Protein AF-A0A2T0AJ58-F1 (afdb_monomer)

Secondary structure (DSSP, 8-state):
--HHHHHHHHHHHHHHHHHHHHIIIIIHHH--HHHHHHHHHHHHHHHHHHHHHHHHHHHHHHHS-HHHHHHHHHHHHHHHHHHHHHHHHHHHHHHHHHHHHHHHTTTT-----------------HHHHHHHHHHHHHHHHHHHHHHHHHHHHHHHHHHHHHHHHHHHHHHHHHHHHHHHHHHHHHHHHHHHHHHHHHHHHHHHHHHHHHHHHHHHHHHHHHHHHHHHHHHHS---PPPPP----------------------------------------------

Structure (mmCIF, N/CA/C/O backbone):
data_AF-A0A2T0AJ58-F1
#
_entry.id   AF-A0A2T0AJ58-F1
#
loop_
_atom_site.group_PDB
_atom_site.id
_atom_site.type_symbol
_atom_site.label_atom_id
_atom_site.label_alt_id
_atom_site.label_comp_id
_atom_site.label_asym_id
_atom_site.label_entity_id
_atom_site.label_seq_id
_atom_site.pdbx_PDB_ins_code
_atom_site.Cartn_x
_atom_site.Cartn_y
_atom_site.Cartn_z
_atom_site.occupancy
_atom_site.B_iso_or_equiv
_atom_site.auth_seq_id
_atom_site.auth_comp_id
_atom_site.auth_asym_id
_atom_site.auth_atom_id
_atom_site.pdbx_PDB_model_num
ATOM 1 N N . MET A 1 1 ? 14.310 10.411 -17.731 1.00 48.22 1 MET A N 1
ATOM 2 C CA . MET A 1 1 ? 15.073 11.108 -16.677 1.00 48.22 1 MET A CA 1
ATOM 3 C C . MET A 1 1 ? 14.197 11.068 -15.431 1.00 48.22 1 MET A C 1
ATOM 5 O O . MET A 1 1 ? 13.837 12.114 -14.921 1.00 48.22 1 MET A O 1
ATOM 9 N N . ASP A 1 2 ? 13.803 9.860 -14.999 1.00 59.22 2 ASP A N 1
ATOM 10 C CA . ASP A 1 2 ? 12.511 9.681 -14.302 1.00 59.22 2 ASP A CA 1
ATOM 11 C C . ASP A 1 2 ? 12.657 8.895 -12.985 1.00 59.22 2 ASP A C 1
ATOM 13 O O . ASP A 1 2 ? 11.873 9.065 -12.060 1.00 59.22 2 ASP A O 1
ATOM 17 N N . SER A 1 3 ? 13.732 8.112 -12.825 1.00 69.00 3 SER A N 1
ATOM 18 C CA . SER A 1 3 ? 13.980 7.354 -11.590 1.00 69.00 3 SER A CA 1
ATOM 19 C C . SER A 1 3 ? 14.365 8.236 -10.396 1.00 69.00 3 SER A C 1
ATOM 21 O O . SER A 1 3 ? 14.114 7.857 -9.259 1.00 69.00 3 SER A O 1
ATOM 23 N N . SER A 1 4 ? 14.969 9.409 -10.634 1.00 79.62 4 SER A N 1
ATOM 24 C CA . SER A 1 4 ? 15.455 10.299 -9.565 1.00 79.62 4 SER A CA 1
ATOM 25 C C . SER A 1 4 ? 14.321 10.927 -8.754 1.00 79.62 4 SER A C 1
ATOM 27 O O . SER A 1 4 ? 14.457 11.082 -7.544 1.00 79.62 4 SER A O 1
ATOM 29 N N . VAL A 1 5 ? 13.214 11.278 -9.414 1.00 84.94 5 VAL A N 1
ATOM 30 C CA . VAL A 1 5 ? 12.048 11.904 -8.771 1.00 84.94 5 VAL A CA 1
ATOM 31 C C . VAL A 1 5 ? 11.317 10.875 -7.911 1.00 84.94 5 VAL A C 1
ATOM 33 O O . VAL A 1 5 ? 10.986 11.136 -6.760 1.00 84.94 5 VAL A O 1
ATOM 36 N N . PHE A 1 6 ? 11.173 9.649 -8.421 1.00 85.50 6 PHE A N 1
ATOM 37 C CA . PHE A 1 6 ? 10.622 8.543 -7.643 1.00 85.50 6 PHE A CA 1
ATOM 38 C C . PHE A 1 6 ? 11.442 8.258 -6.375 1.00 85.50 6 PHE A C 1
ATOM 40 O O . PHE A 1 6 ? 10.868 8.066 -5.308 1.00 85.50 6 PHE A O 1
ATOM 47 N N . THR A 1 7 ? 12.778 8.258 -6.466 1.00 87.62 7 THR A N 1
ATOM 48 C CA . THR A 1 7 ? 13.640 8.018 -5.294 1.00 87.62 7 THR A CA 1
ATOM 49 C C . THR A 1 7 ? 13.596 9.145 -4.261 1.00 87.62 7 THR A C 1
ATOM 51 O O . THR A 1 7 ? 13.808 8.892 -3.075 1.00 87.62 7 THR A O 1
ATOM 54 N N . GLU A 1 8 ? 13.324 10.380 -4.687 1.00 91.94 8 GLU A N 1
ATOM 55 C CA . GLU A 1 8 ? 13.126 11.520 -3.786 1.00 91.94 8 GLU A CA 1
ATOM 56 C C . GLU A 1 8 ? 11.843 11.323 -2.971 1.00 91.94 8 GLU A C 1
ATOM 58 O O . GLU A 1 8 ? 11.904 11.274 -1.743 1.00 91.94 8 GLU A O 1
ATOM 63 N N . TYR A 1 9 ? 10.724 11.027 -3.642 1.00 91.19 9 TYR A N 1
ATOM 64 C CA . TYR A 1 9 ? 9.464 10.696 -2.973 1.00 91.19 9 TYR A CA 1
ATOM 65 C C . TYR A 1 9 ? 9.553 9.446 -2.090 1.00 91.19 9 TYR A C 1
ATOM 67 O O . TYR A 1 9 ? 8.974 9.408 -1.008 1.00 91.19 9 TYR A O 1
ATOM 75 N N . GLU A 1 10 ? 10.309 8.426 -2.506 1.00 90.75 10 GLU A N 1
ATOM 76 C CA . GLU A 1 10 ? 10.571 7.238 -1.686 1.00 90.75 10 GLU A CA 1
ATOM 77 C C . GLU A 1 10 ? 11.302 7.613 -0.384 1.00 90.75 10 GLU A C 1
ATOM 79 O O . GLU A 1 10 ? 10.945 7.144 0.701 1.00 90.75 10 GLU A O 1
ATOM 84 N N . THR A 1 11 ? 12.295 8.498 -0.468 1.00 93.31 11 THR A N 1
ATOM 85 C CA . THR A 1 11 ? 13.056 8.966 0.698 1.00 93.31 11 THR A CA 1
ATOM 86 C C . THR A 1 11 ? 12.172 9.785 1.640 1.00 93.31 11 THR A C 1
ATOM 88 O O . THR A 1 11 ? 12.164 9.530 2.850 1.00 93.31 11 THR A O 1
ATOM 91 N N . ASP A 1 12 ? 11.365 10.695 1.099 1.00 93.25 12 ASP A N 1
ATOM 92 C CA . ASP A 1 12 ? 10.426 11.501 1.881 1.00 93.25 12 ASP A CA 1
ATOM 93 C C . ASP A 1 12 ? 9.388 10.616 2.580 1.00 93.25 12 ASP A C 1
ATOM 95 O O . ASP A 1 12 ? 9.198 10.712 3.797 1.00 93.25 12 ASP A O 1
ATOM 99 N N . LEU A 1 13 ? 8.809 9.652 1.857 1.00 92.88 13 LEU A N 1
ATOM 100 C CA . LEU A 1 13 ? 7.854 8.699 2.414 1.00 92.88 13 LEU A CA 1
ATOM 101 C C . LEU A 1 13 ? 8.463 7.886 3.560 1.00 92.88 13 LEU A C 1
ATOM 103 O O . LEU A 1 13 ? 7.841 7.723 4.610 1.00 92.88 13 LEU A O 1
ATOM 107 N N . THR A 1 14 ? 9.683 7.368 3.390 1.00 92.88 14 THR A N 1
ATOM 108 C CA . THR A 1 14 ? 10.344 6.606 4.462 1.00 92.88 14 THR A CA 1
ATOM 109 C C . THR A 1 14 ? 10.622 7.459 5.695 1.00 92.88 14 THR A C 1
ATOM 111 O O . THR A 1 14 ? 10.473 6.962 6.812 1.00 92.88 14 THR A O 1
ATOM 114 N N . THR A 1 15 ? 10.948 8.739 5.513 1.00 94.38 15 THR A N 1
ATOM 115 C CA . THR A 1 15 ? 11.188 9.684 6.609 1.00 94.38 15 THR A CA 1
ATOM 116 C C . THR A 1 15 ? 9.906 9.951 7.397 1.00 94.38 15 THR A C 1
ATOM 118 O O . THR A 1 15 ? 9.907 9.863 8.628 1.00 94.38 15 THR A O 1
ATOM 121 N N . VAL A 1 16 ? 8.790 10.199 6.702 1.00 93.25 16 VAL A N 1
ATOM 122 C CA . VAL A 1 16 ? 7.479 10.398 7.340 1.00 93.25 16 VAL A CA 1
ATOM 123 C C . VAL A 1 16 ? 7.041 9.132 8.081 1.00 93.25 16 VAL A C 1
ATOM 125 O O . VAL A 1 16 ? 6.668 9.201 9.253 1.00 93.25 16 VAL A O 1
ATOM 128 N N . LEU A 1 17 ? 7.157 7.955 7.456 1.00 91.00 17 LEU A N 1
ATOM 129 C CA . LEU A 1 17 ? 6.773 6.683 8.079 1.00 91.00 17 LEU A CA 1
ATOM 130 C C . LEU A 1 17 ? 7.617 6.346 9.318 1.00 91.00 17 LEU A C 1
ATOM 132 O O . LEU A 1 17 ? 7.072 5.844 10.301 1.00 91.00 17 LEU A O 1
ATOM 136 N N . GLN A 1 18 ? 8.921 6.639 9.309 1.00 91.75 18 GLN A N 1
ATOM 137 C CA . GLN A 1 18 ? 9.777 6.480 10.492 1.00 91.75 18 GLN A CA 1
ATOM 138 C C . GLN A 1 18 ? 9.349 7.421 11.622 1.00 91.75 18 GLN A C 1
ATOM 140 O O . GLN A 1 18 ? 9.163 6.971 12.752 1.00 91.75 18 GLN A O 1
ATOM 145 N N . GLY A 1 19 ? 9.099 8.696 11.311 1.00 90.94 19 GLY A N 1
ATOM 146 C CA . GLY A 1 19 ? 8.604 9.662 12.293 1.00 90.94 19 GLY A CA 1
ATOM 147 C C . GLY A 1 19 ? 7.263 9.248 12.908 1.00 90.94 19 GLY A C 1
ATOM 148 O O . GLY A 1 19 ? 7.075 9.353 14.122 1.00 90.94 19 GLY A O 1
ATOM 149 N N . VAL A 1 20 ? 6.348 8.718 12.093 1.00 90.31 20 VAL A N 1
ATOM 150 C CA . VAL A 1 20 ? 5.067 8.159 12.545 1.00 90.31 20 VAL A CA 1
ATOM 151 C C . VAL A 1 20 ? 5.283 6.942 13.447 1.00 90.31 20 VAL A C 1
ATOM 153 O O . VAL A 1 20 ? 4.672 6.861 14.514 1.00 90.31 20 VAL A O 1
ATOM 156 N N . ALA A 1 21 ? 6.162 6.014 13.061 1.00 88.19 21 ALA A N 1
ATOM 157 C CA . ALA A 1 21 ? 6.463 4.818 13.844 1.00 88.19 21 ALA A CA 1
ATOM 158 C C . ALA A 1 21 ? 7.050 5.161 15.224 1.00 88.19 21 ALA A C 1
ATOM 160 O O . ALA A 1 21 ? 6.623 4.584 16.227 1.00 88.19 21 ALA A O 1
ATOM 161 N N . ASP A 1 22 ? 7.955 6.139 15.298 1.00 88.94 22 ASP A N 1
ATOM 162 C CA . ASP A 1 22 ? 8.551 6.600 16.555 1.00 88.94 22 ASP A CA 1
ATOM 163 C C . ASP A 1 22 ? 7.513 7.263 17.475 1.00 88.94 22 ASP A C 1
ATOM 165 O O . ASP A 1 22 ? 7.471 6.997 18.683 1.00 88.94 22 ASP A O 1
ATOM 169 N N . LYS A 1 23 ? 6.609 8.075 16.910 1.00 87.81 23 LYS A N 1
ATOM 170 C CA . LYS A 1 23 ? 5.514 8.718 17.658 1.00 87.81 23 LYS A CA 1
ATOM 171 C C . LYS A 1 23 ? 4.486 7.702 18.161 1.00 87.81 23 LYS A C 1
ATOM 173 O O . LYS A 1 23 ? 4.059 7.795 19.315 1.00 87.81 23 LYS A O 1
ATOM 178 N N . LEU A 1 24 ? 4.117 6.712 17.342 1.00 83.25 24 LEU A N 1
ATOM 179 C CA . LEU A 1 24 ? 3.195 5.634 17.727 1.00 83.25 24 LEU A CA 1
ATOM 180 C C . LEU A 1 24 ? 3.800 4.692 18.775 1.00 83.25 24 LEU A C 1
ATOM 182 O O . LEU A 1 24 ? 3.138 4.364 19.759 1.00 83.25 24 LEU A O 1
ATOM 186 N N . GLY A 1 25 ? 5.039 4.245 18.567 1.00 78.19 25 GLY A N 1
ATOM 187 C CA . GLY A 1 25 ? 5.699 3.263 19.429 1.00 78.19 25 GLY A CA 1
ATOM 188 C C . GLY A 1 25 ? 6.258 3.855 20.723 1.00 78.19 25 GLY A C 1
ATOM 189 O O . GLY A 1 25 ? 6.299 3.175 21.748 1.00 78.19 25 GLY A O 1
ATOM 190 N N . GLY A 1 26 ? 6.680 5.121 20.696 1.00 80.06 26 GLY A N 1
ATOM 191 C CA . GLY A 1 26 ? 7.316 5.798 21.822 1.00 80.06 26 GLY A CA 1
ATOM 192 C C . GLY A 1 26 ? 6.375 6.716 22.599 1.00 80.06 26 GLY A C 1
ATOM 193 O O . GLY A 1 26 ? 6.120 6.499 23.785 1.00 80.06 26 GLY A O 1
ATOM 194 N N . GLU A 1 27 ? 5.901 7.783 21.957 1.00 75.31 27 GLU A N 1
ATOM 195 C CA . GLU A 1 27 ? 5.206 8.887 22.635 1.00 75.31 27 GLU A CA 1
ATOM 196 C C . GLU A 1 27 ? 3.749 8.550 22.973 1.00 75.31 27 GLU A C 1
ATOM 198 O O . GLU A 1 27 ? 3.296 8.812 24.090 1.00 75.31 27 GLU A O 1
ATOM 203 N N . ALA A 1 28 ? 3.034 7.886 22.060 1.00 72.12 28 ALA A N 1
ATOM 204 C CA . ALA A 1 28 ? 1.624 7.539 22.243 1.00 72.12 28 ALA A CA 1
ATOM 205 C C . ALA A 1 28 ? 1.373 6.497 23.350 1.00 72.12 28 ALA A C 1
ATOM 207 O O . ALA A 1 28 ? 0.242 6.374 23.825 1.00 72.12 28 ALA A O 1
ATOM 208 N N . VAL A 1 29 ? 2.406 5.754 23.766 1.00 72.56 29 VAL A N 1
ATOM 209 C CA . VAL A 1 29 ? 2.353 4.806 24.895 1.00 72.56 29 VAL A CA 1
ATOM 210 C C . VAL A 1 29 ? 2.619 5.509 26.231 1.00 72.56 29 VAL A C 1
ATOM 212 O O . VAL A 1 29 ? 2.074 5.111 27.261 1.00 72.56 29 VAL A O 1
ATOM 215 N N . LYS A 1 30 ? 3.449 6.559 26.230 1.00 76.81 30 LYS A N 1
ATOM 216 C CA . LYS A 1 30 ? 3.826 7.310 27.439 1.00 76.81 30 LYS A CA 1
ATOM 217 C C . LYS A 1 30 ? 2.766 8.328 27.848 1.00 76.81 30 LYS A C 1
ATOM 219 O O . LYS A 1 30 ? 2.569 8.558 29.039 1.00 76.81 30 LYS A O 1
ATOM 224 N N . LEU A 1 31 ? 2.106 8.940 26.870 1.00 77.19 31 LEU A N 1
ATOM 225 C CA . LEU A 1 31 ? 1.125 9.997 27.089 1.00 77.19 31 LEU A CA 1
ATOM 226 C C . LEU A 1 31 ? -0.271 9.406 27.308 1.00 77.19 31 LEU A C 1
ATOM 228 O O . LEU A 1 31 ? -0.619 8.366 26.749 1.00 77.19 31 LEU A O 1
ATOM 232 N N . ARG A 1 32 ? -1.090 10.063 28.135 1.00 74.62 32 ARG A N 1
ATOM 233 C CA . ARG A 1 32 ? -2.461 9.634 28.466 1.00 74.62 32 ARG A CA 1
ATOM 234 C C . ARG A 1 32 ? -3.457 10.777 28.293 1.00 74.62 32 ARG A C 1
ATOM 236 O O . ARG A 1 32 ? -3.086 11.944 28.333 1.00 74.62 32 ARG A O 1
ATOM 243 N N . GLY A 1 33 ? -4.727 10.424 28.097 1.00 77.25 33 GLY A N 1
ATOM 244 C CA . GLY A 1 33 ? -5.826 11.387 28.005 1.00 77.25 33 GLY A CA 1
ATOM 245 C C . GLY A 1 33 ? -5.724 12.324 26.796 1.00 77.25 33 GLY A C 1
ATOM 246 O O . GLY A 1 33 ? -5.527 11.882 25.661 1.00 77.25 33 GLY A O 1
ATOM 247 N N . GLU A 1 34 ? -5.885 13.624 27.040 1.00 80.81 34 GLU A N 1
ATOM 248 C CA . GLU A 1 34 ? -5.983 14.653 25.998 1.00 80.81 34 GLU A CA 1
ATOM 249 C C . GLU A 1 34 ? -4.678 14.847 25.209 1.00 80.81 34 GLU A C 1
ATOM 251 O O . GLU A 1 34 ? -4.715 14.974 23.985 1.00 80.81 34 GLU A O 1
ATOM 256 N N . GLU A 1 35 ? -3.520 14.778 25.873 1.00 81.75 35 GLU A N 1
ATOM 257 C CA . GLU A 1 35 ? -2.204 14.895 25.225 1.00 81.75 35 GLU A CA 1
ATOM 258 C C . GLU A 1 35 ? -1.959 13.748 24.234 1.00 81.75 35 GLU A C 1
ATOM 260 O O . GLU A 1 35 ? -1.475 13.970 23.121 1.00 81.75 35 GLU A O 1
ATOM 265 N N . ARG A 1 36 ? -2.388 12.527 24.592 1.00 82.94 36 ARG A N 1
ATOM 266 C CA . ARG A 1 36 ? -2.339 11.355 23.705 1.00 82.94 36 ARG A CA 1
ATOM 267 C C . ARG A 1 36 ? -3.218 11.564 22.473 1.00 82.94 36 ARG A C 1
ATOM 269 O O . ARG A 1 36 ? -2.771 11.315 21.360 1.00 82.94 36 ARG A O 1
ATOM 276 N N . ARG A 1 37 ? -4.446 12.068 22.645 1.00 84.19 37 ARG A N 1
ATOM 277 C CA . ARG A 1 37 ? -5.347 12.383 21.519 1.00 84.19 37 ARG A CA 1
ATOM 278 C C . ARG A 1 37 ? -4.798 13.495 20.625 1.00 84.19 37 ARG A C 1
ATOM 280 O O . ARG A 1 37 ? -4.922 13.408 19.407 1.00 84.19 37 ARG A O 1
ATOM 287 N N . ALA A 1 38 ? -4.196 14.533 21.203 1.00 87.31 38 ALA A N 1
ATOM 288 C CA . ALA A 1 38 ? -3.590 15.618 20.437 1.00 87.31 38 ALA A CA 1
ATOM 289 C C . ALA A 1 38 ? -2.426 15.121 19.567 1.00 87.31 38 ALA A C 1
ATOM 291 O O . ALA A 1 38 ? -2.332 15.520 18.408 1.00 87.31 38 ALA A O 1
ATOM 292 N N . LEU A 1 39 ? -1.587 14.220 20.088 1.00 87.75 39 LEU A N 1
ATOM 293 C CA . LEU A 1 39 ? -0.559 13.552 19.290 1.00 87.75 39 LEU A CA 1
ATOM 294 C C . LEU A 1 39 ? -1.146 12.642 18.218 1.00 87.75 39 LEU A C 1
ATOM 296 O O . LEU A 1 39 ? -0.722 12.736 17.074 1.00 87.75 39 LEU A O 1
ATOM 300 N N . LEU A 1 40 ? -2.134 11.807 18.550 1.00 87.75 40 LEU A N 1
ATOM 301 C CA . LEU A 1 40 ? -2.749 10.909 17.570 1.00 87.75 40 LEU A CA 1
ATOM 302 C C . LEU A 1 40 ? -3.350 11.680 16.383 1.00 87.75 40 LEU A C 1
ATOM 304 O O . LEU A 1 40 ? -3.162 11.257 15.251 1.00 87.75 40 LEU A O 1
ATOM 308 N N . ARG A 1 41 ? -3.961 12.852 16.612 1.00 89.75 41 ARG A N 1
ATOM 309 C CA . ARG A 1 41 ? -4.424 13.747 15.531 1.00 89.75 41 ARG A CA 1
ATOM 310 C C . ARG A 1 41 ? -3.288 14.338 14.691 1.00 89.75 41 ARG A C 1
ATOM 312 O O . ARG A 1 41 ? -3.454 14.560 13.499 1.00 89.75 41 ARG A O 1
ATOM 319 N N . ARG A 1 42 ? -2.129 14.627 15.296 1.00 90.50 42 ARG A N 1
ATOM 320 C CA . ARG A 1 42 ? -0.944 15.077 14.538 1.00 90.50 42 ARG A CA 1
ATOM 321 C C . ARG A 1 42 ? -0.408 13.958 13.654 1.00 90.50 42 ARG A C 1
ATOM 323 O O . ARG A 1 42 ? -0.117 14.204 12.493 1.00 90.50 42 ARG A O 1
ATOM 330 N N . VAL A 1 43 ? -0.331 12.747 14.200 1.00 92.31 43 VAL A N 1
ATOM 331 C CA . VAL A 1 43 ? 0.090 11.548 13.472 1.00 92.31 43 VAL A CA 1
ATOM 332 C C . VAL A 1 43 ? -0.891 11.212 12.346 1.00 92.31 43 VAL A C 1
ATOM 334 O O . VAL A 1 43 ? -0.462 10.816 11.273 1.00 92.31 43 VAL A O 1
ATOM 337 N N . GLU A 1 44 ? -2.193 11.411 12.556 1.00 91.88 44 GLU A N 1
ATOM 338 C CA . GLU A 1 44 ? -3.212 11.253 11.511 1.00 91.88 44 GLU A CA 1
ATOM 339 C C . GLU A 1 44 ? -2.939 12.183 10.323 1.00 91.88 44 GLU A C 1
ATOM 341 O O . GLU A 1 44 ? -2.877 11.716 9.191 1.00 91.88 44 GLU A O 1
ATOM 346 N N . ARG A 1 45 ? -2.638 13.460 10.585 1.00 93.44 45 ARG A N 1
ATOM 347 C CA . ARG A 1 45 ? -2.261 14.424 9.541 1.00 93.44 45 ARG A CA 1
ATOM 348 C C . ARG A 1 45 ? -0.956 14.055 8.821 1.00 93.44 45 ARG A C 1
ATOM 350 O O . ARG A 1 45 ? -0.837 14.259 7.623 1.00 93.44 45 ARG A O 1
ATOM 357 N N . GLU A 1 46 ? 0.025 13.513 9.540 1.00 92.75 46 GLU A N 1
ATOM 358 C CA . GLU A 1 46 ? 1.280 13.024 8.938 1.00 92.75 46 GLU A CA 1
ATOM 359 C C . GLU A 1 46 ? 1.056 11.766 8.079 1.00 92.75 46 GLU A C 1
ATOM 361 O O . GLU A 1 46 ? 1.743 11.559 7.083 1.00 92.75 46 GLU A O 1
ATOM 366 N N . LEU A 1 47 ? 0.073 10.930 8.425 1.00 92.44 47 LEU A N 1
ATOM 367 C CA . LEU A 1 47 ? -0.334 9.792 7.598 1.00 92.44 47 LEU A CA 1
ATOM 368 C C . LEU A 1 47 ? -1.119 10.214 6.350 1.00 92.44 47 LEU A C 1
ATOM 370 O O . LEU A 1 47 ? -1.033 9.517 5.342 1.00 92.44 47 LEU A O 1
ATOM 374 N N . GLU A 1 48 ? -1.863 11.320 6.402 1.00 93.75 48 GLU A N 1
ATOM 375 C CA . GLU A 1 48 ? -2.473 11.939 5.214 1.00 93.75 48 GLU A CA 1
ATOM 376 C C . GLU A 1 48 ? -1.397 12.487 4.263 1.00 93.75 48 GLU A C 1
ATOM 378 O O . GLU A 1 48 ? -1.446 12.219 3.068 1.00 93.75 48 GLU A O 1
ATOM 383 N N . GLU A 1 49 ? -0.363 13.151 4.789 1.00 94.00 49 GLU A N 1
ATOM 384 C CA . GLU A 1 49 ? 0.796 13.593 3.996 1.00 94.00 49 GLU A CA 1
ATOM 385 C C . GLU A 1 49 ? 1.525 12.403 3.342 1.00 94.00 49 GLU A C 1
ATOM 387 O O . GLU A 1 49 ? 1.870 12.444 2.162 1.00 94.00 49 GLU A O 1
ATOM 392 N N . ALA A 1 50 ? 1.695 11.294 4.069 1.00 93.38 50 ALA A N 1
ATOM 393 C CA . ALA A 1 50 ? 2.259 10.067 3.506 1.00 93.38 50 ALA A CA 1
ATOM 394 C C . ALA A 1 50 ? 1.398 9.473 2.372 1.00 93.38 50 ALA A C 1
ATOM 396 O O . ALA A 1 50 ? 1.945 8.922 1.417 1.00 93.38 50 ALA A O 1
ATOM 397 N N . ASP A 1 51 ? 0.068 9.573 2.461 1.00 93.38 51 ASP A N 1
ATOM 398 C CA . ASP A 1 51 ? -0.846 9.153 1.391 1.00 93.38 51 ASP A CA 1
ATOM 399 C C . ASP A 1 51 ? -0.679 10.019 0.135 1.00 93.38 51 ASP A C 1
ATOM 401 O O . ASP A 1 51 ? -0.611 9.475 -0.967 1.00 93.38 51 ASP A O 1
ATOM 405 N N . GLU A 1 52 ? -0.566 11.342 0.292 1.00 94.69 52 GLU A N 1
ATOM 406 C CA . GLU A 1 52 ? -0.331 12.268 -0.824 1.00 94.69 52 GLU A CA 1
ATOM 407 C C . GLU A 1 52 ? 0.989 11.953 -1.547 1.00 94.69 52 GLU A C 1
ATOM 409 O O . GLU A 1 52 ? 1.037 11.934 -2.779 1.00 94.69 52 GLU A O 1
ATOM 414 N N . ILE A 1 53 ? 2.055 11.633 -0.801 1.00 93.06 53 ILE A N 1
ATOM 415 C CA . ILE A 1 53 ? 3.344 11.226 -1.385 1.00 93.06 53 ILE A CA 1
ATOM 416 C C . ILE A 1 53 ? 3.194 9.910 -2.165 1.00 93.06 53 ILE A C 1
ATOM 418 O O . ILE A 1 53 ? 3.720 9.780 -3.270 1.00 93.06 53 ILE A O 1
ATOM 422 N N . VAL A 1 54 ? 2.448 8.934 -1.635 1.00 92.44 54 VAL A N 1
ATOM 423 C CA . VAL A 1 54 ? 2.180 7.667 -2.339 1.00 92.44 54 VAL A CA 1
ATOM 424 C C . VAL A 1 54 ? 1.393 7.901 -3.633 1.00 92.44 54 VAL A C 1
ATOM 426 O O . VAL A 1 54 ? 1.702 7.272 -4.648 1.00 92.44 54 VAL A O 1
ATOM 429 N N . GLU A 1 55 ? 0.423 8.818 -3.635 1.00 92.69 55 GLU A N 1
ATOM 430 C CA . GLU A 1 55 ? -0.315 9.201 -4.843 1.00 92.69 55 GLU A CA 1
ATOM 431 C C . GLU A 1 55 ? 0.613 9.838 -5.892 1.00 92.69 55 GLU A C 1
ATOM 433 O O . GLU A 1 55 ? 0.558 9.479 -7.070 1.00 92.69 55 GLU A O 1
ATOM 438 N N . GLN A 1 56 ? 1.536 10.707 -5.471 1.00 90.25 56 GLN A N 1
ATOM 439 C CA . GLN A 1 56 ? 2.547 11.288 -6.363 1.00 90.25 56 GLN A CA 1
ATOM 440 C C . GLN A 1 56 ? 3.489 10.217 -6.937 1.00 90.25 56 GLN A C 1
ATOM 442 O O . GLN A 1 56 ? 3.730 10.189 -8.145 1.00 90.25 56 GLN A O 1
ATOM 447 N N . MET A 1 57 ? 3.939 9.260 -6.118 1.00 87.56 57 MET A N 1
ATOM 448 C CA . MET A 1 57 ? 4.733 8.114 -6.584 1.00 87.56 57 MET A CA 1
ATOM 449 C C . MET A 1 57 ? 3.979 7.249 -7.606 1.00 87.56 57 MET A C 1
ATOM 451 O O . MET A 1 57 ? 4.589 6.703 -8.527 1.00 87.56 57 MET A O 1
ATOM 455 N N . GLU A 1 58 ? 2.657 7.107 -7.468 1.00 88.06 58 GLU A N 1
ATOM 456 C CA . GLU A 1 58 ? 1.816 6.393 -8.435 1.00 88.06 58 GLU A CA 1
ATOM 457 C C . GLU A 1 58 ? 1.722 7.101 -9.779 1.00 88.06 58 GLU A C 1
ATOM 459 O O . GLU A 1 58 ? 1.753 6.434 -10.817 1.00 88.06 58 GLU A O 1
ATOM 464 N N .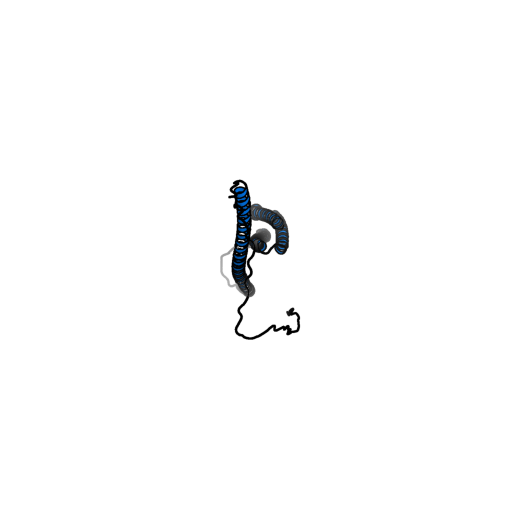 ILE A 1 59 ? 1.614 8.428 -9.763 1.00 89.19 59 ILE A N 1
ATOM 465 C CA . ILE A 1 59 ? 1.568 9.247 -10.974 1.00 89.19 59 ILE A CA 1
ATOM 466 C C . ILE A 1 59 ? 2.898 9.127 -11.728 1.00 89.19 59 ILE A C 1
ATOM 468 O O . ILE A 1 59 ? 2.890 8.827 -12.923 1.00 89.19 59 ILE A O 1
ATOM 472 N N . GLU A 1 60 ? 4.032 9.241 -11.034 1.00 85.38 60 GLU A N 1
ATOM 473 C CA . GLU A 1 60 ? 5.362 9.096 -11.646 1.00 85.38 60 GLU A CA 1
ATOM 474 C C . GLU A 1 60 ? 5.647 7.660 -12.124 1.00 85.38 60 GLU A C 1
ATOM 476 O O . GLU A 1 60 ? 6.286 7.431 -13.150 1.00 85.38 60 GLU A O 1
ATOM 481 N N . MET A 1 61 ? 5.106 6.644 -11.448 1.00 84.06 61 MET A N 1
ATOM 482 C CA . MET A 1 61 ? 5.184 5.263 -11.938 1.00 84.06 61 MET A CA 1
ATOM 483 C C . MET A 1 61 ? 4.417 5.080 -13.263 1.00 84.06 61 MET A C 1
ATOM 485 O O . MET A 1 61 ? 4.787 4.236 -14.085 1.00 84.06 61 MET A O 1
ATOM 489 N N . GLN A 1 62 ? 3.326 5.821 -13.490 1.00 80.94 62 GLN A N 1
ATOM 490 C CA . GLN A 1 62 ? 2.553 5.716 -14.732 1.00 80.94 62 GLN A CA 1
ATOM 491 C C . GLN A 1 62 ? 3.275 6.324 -15.939 1.00 80.94 62 GLN A C 1
ATOM 493 O O . GLN A 1 62 ? 3.028 5.873 -17.060 1.00 80.94 62 GLN A O 1
ATOM 498 N N . THR A 1 63 ? 4.155 7.300 -15.719 1.00 79.56 63 THR A N 1
ATOM 499 C CA . THR A 1 63 ? 4.926 7.985 -16.767 1.00 79.56 63 THR A CA 1
ATOM 500 C C . THR A 1 63 ? 6.240 7.272 -17.115 1.00 79.56 63 THR A C 1
ATOM 502 O O . THR A 1 63 ? 6.821 7.557 -18.163 1.00 79.56 63 THR A O 1
ATOM 505 N N . ALA A 1 64 ? 6.683 6.315 -16.293 1.00 74.94 64 ALA A N 1
ATOM 506 C CA . ALA A 1 64 ? 7.940 5.585 -16.460 1.00 74.94 64 ALA A CA 1
ATOM 507 C C . ALA A 1 64 ? 7.909 4.435 -17.492 1.00 74.94 64 ALA A C 1
ATOM 509 O O . ALA A 1 64 ? 6.857 3.892 -17.844 1.00 74.94 64 ALA A O 1
ATOM 510 N N . ASP A 1 65 ? 9.102 4.029 -17.946 1.00 73.06 65 ASP A N 1
ATOM 511 C CA . ASP A 1 65 ? 9.303 2.959 -18.932 1.00 73.06 65 ASP A CA 1
ATOM 512 C C . ASP A 1 65 ? 8.997 1.554 -18.363 1.00 73.06 65 ASP A C 1
ATOM 514 O O . ASP A 1 65 ? 9.037 1.309 -17.154 1.00 73.06 65 ASP A O 1
ATOM 518 N N . ALA A 1 66 ? 8.680 0.598 -19.242 1.00 69.44 66 ALA A N 1
ATOM 519 C CA . ALA A 1 66 ? 8.095 -0.696 -18.877 1.00 69.44 66 ALA A CA 1
ATOM 520 C C . ALA A 1 66 ? 8.982 -1.568 -17.965 1.00 69.44 66 ALA A C 1
ATOM 522 O O . ALA A 1 66 ? 8.446 -2.345 -17.175 1.00 69.44 66 ALA A O 1
ATOM 523 N N . MET A 1 67 ? 10.313 -1.446 -18.053 1.00 64.75 67 MET A N 1
ATOM 524 C CA . MET A 1 67 ? 11.243 -2.208 -17.205 1.00 64.75 67 MET A CA 1
ATOM 525 C C . MET A 1 67 ? 11.303 -1.670 -15.767 1.00 64.75 67 MET A C 1
ATOM 527 O O . MET A 1 67 ? 11.227 -2.457 -14.824 1.00 64.75 67 MET A O 1
ATOM 531 N N . ASP A 1 68 ? 11.357 -0.349 -15.585 1.00 72.75 68 ASP A N 1
ATOM 532 C CA . ASP A 1 68 ? 11.453 0.277 -14.256 1.00 72.75 68 ASP A CA 1
ATOM 533 C C . ASP A 1 68 ? 10.108 0.239 -13.513 1.00 72.75 68 ASP A C 1
ATOM 53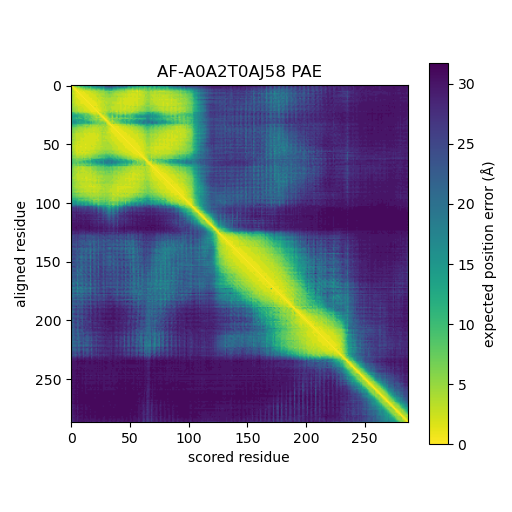5 O O . ASP A 1 68 ? 10.047 0.162 -12.282 1.00 72.75 68 ASP A O 1
ATOM 539 N N . LYS A 1 69 ? 9.004 0.209 -14.268 1.00 79.31 69 LYS A N 1
ATOM 540 C CA . LYS A 1 69 ? 7.637 0.151 -13.741 1.00 79.31 69 LYS A CA 1
ATOM 541 C C . LYS A 1 69 ? 7.401 -1.035 -12.810 1.00 79.31 69 LYS A C 1
ATOM 543 O O . LYS A 1 69 ? 6.715 -0.889 -11.801 1.00 79.31 69 LYS A O 1
ATOM 548 N N . GLN A 1 70 ? 7.961 -2.203 -13.119 1.00 80.81 70 GLN A N 1
ATOM 549 C CA . GLN A 1 70 ? 7.731 -3.400 -12.311 1.00 80.81 70 GLN A CA 1
ATOM 550 C C . GLN A 1 70 ? 8.472 -3.353 -10.967 1.00 80.81 70 GLN A C 1
ATOM 552 O O . GLN A 1 70 ? 7.920 -3.771 -9.945 1.00 80.81 70 GLN A O 1
ATOM 557 N N . GLU A 1 71 ? 9.693 -2.815 -10.937 1.00 81.44 71 GLU A N 1
ATOM 558 C CA . GLU A 1 71 ? 10.434 -2.616 -9.688 1.00 81.44 71 GLU A CA 1
ATOM 559 C C . GLU A 1 71 ? 9.744 -1.566 -8.804 1.00 81.44 71 GLU A C 1
ATOM 561 O O . GLU A 1 71 ? 9.486 -1.824 -7.624 1.00 81.44 71 GLU A O 1
ATOM 566 N N . MET A 1 72 ? 9.364 -0.423 -9.386 1.00 82.38 72 MET A N 1
ATOM 567 C CA . MET A 1 72 ? 8.658 0.647 -8.674 1.00 82.38 72 MET A CA 1
ATOM 568 C C . MET A 1 72 ? 7.293 0.188 -8.149 1.00 82.38 72 MET A C 1
ATOM 570 O O . MET A 1 72 ? 6.940 0.494 -7.012 1.00 82.38 72 MET A O 1
ATOM 574 N N . GLN A 1 73 ? 6.555 -0.632 -8.905 1.00 85.69 73 GLN A N 1
ATOM 575 C CA . GLN A 1 73 ? 5.274 -1.185 -8.460 1.00 85.69 73 GLN A CA 1
ATOM 576 C C . GLN A 1 73 ? 5.426 -2.125 -7.255 1.00 85.69 73 GLN A C 1
ATOM 578 O O . GLN A 1 73 ? 4.586 -2.114 -6.351 1.00 85.69 73 GLN A O 1
ATOM 583 N N . ASN A 1 74 ? 6.489 -2.933 -7.211 1.00 86.19 74 ASN A N 1
ATOM 584 C CA . ASN A 1 74 ? 6.766 -3.799 -6.064 1.00 86.19 74 ASN A CA 1
ATOM 585 C C . ASN A 1 74 ? 7.092 -2.978 -4.809 1.00 86.19 74 ASN A C 1
ATOM 587 O O . ASN A 1 74 ? 6.550 -3.267 -3.738 1.00 86.19 74 ASN A O 1
ATOM 591 N N . LYS A 1 75 ? 7.914 -1.929 -4.946 1.00 86.06 75 LYS A N 1
ATOM 592 C CA . LYS A 1 75 ? 8.232 -0.999 -3.850 1.00 86.06 75 LYS A CA 1
ATOM 593 C C . LYS A 1 75 ? 6.983 -0.272 -3.358 1.00 86.06 75 LYS A C 1
ATOM 595 O O . LYS A 1 75 ? 6.683 -0.303 -2.168 1.00 86.06 75 LYS A O 1
ATOM 600 N N . LEU A 1 76 ? 6.179 0.273 -4.269 1.00 88.19 76 LEU A N 1
ATOM 601 C CA . LEU A 1 76 ? 4.933 0.965 -3.946 1.00 88.19 76 LEU A CA 1
ATOM 602 C C . LEU A 1 76 ? 3.949 0.063 -3.180 1.00 88.19 76 LEU A C 1
ATOM 604 O O . LEU A 1 76 ? 3.346 0.489 -2.197 1.00 88.19 76 LEU A O 1
ATOM 608 N N . ARG A 1 77 ? 3.812 -1.211 -3.576 1.00 88.50 77 ARG A N 1
ATOM 609 C CA . ARG A 1 77 ? 2.989 -2.187 -2.837 1.00 88.50 77 ARG A CA 1
ATOM 610 C C . ARG A 1 77 ? 3.502 -2.413 -1.414 1.00 88.50 77 ARG A C 1
ATOM 612 O O . ARG A 1 77 ? 2.691 -2.496 -0.492 1.00 88.50 77 ARG A O 1
ATOM 619 N N . ALA A 1 78 ? 4.819 -2.498 -1.225 1.00 88.75 78 ALA A N 1
ATOM 620 C CA . ALA A 1 78 ? 5.419 -2.635 0.101 1.00 88.75 78 ALA A CA 1
ATOM 621 C C . ALA A 1 78 ? 5.165 -1.390 0.968 1.00 88.75 78 ALA A C 1
ATOM 623 O O . ALA A 1 78 ? 4.741 -1.524 2.117 1.00 88.75 78 ALA A O 1
ATOM 624 N N . HIS A 1 79 ? 5.333 -0.189 0.409 1.00 89.75 79 HIS A N 1
ATOM 625 C CA . HIS A 1 79 ? 5.060 1.063 1.115 1.00 89.75 79 HIS A CA 1
ATOM 626 C C . HIS A 1 79 ? 3.578 1.229 1.475 1.00 89.75 79 HIS A C 1
ATOM 628 O O . HIS A 1 79 ? 3.273 1.542 2.625 1.00 89.75 79 HIS A O 1
ATOM 634 N N . LYS A 1 80 ? 2.649 0.909 0.562 1.00 91.00 80 LYS A N 1
ATOM 635 C CA . LYS A 1 80 ? 1.201 0.878 0.848 1.00 91.00 80 LYS A CA 1
ATOM 636 C C . LYS A 1 80 ? 0.852 -0.081 1.984 1.00 91.00 80 LYS A C 1
ATOM 638 O O . LYS A 1 80 ? 0.026 0.244 2.835 1.00 91.00 80 LYS A O 1
ATOM 643 N N . ALA A 1 81 ? 1.481 -1.256 2.023 1.00 89.94 81 ALA A N 1
ATOM 644 C CA . ALA A 1 81 ? 1.270 -2.213 3.105 1.00 89.94 81 ALA A CA 1
ATOM 645 C C . ALA A 1 81 ? 1.764 -1.667 4.457 1.00 89.94 81 ALA A C 1
ATOM 647 O O . ALA A 1 81 ? 1.071 -1.824 5.462 1.00 89.94 81 ALA A O 1
ATOM 648 N N . SER A 1 82 ? 2.924 -1.003 4.491 1.00 87.50 82 SER A N 1
ATOM 649 C CA . SER A 1 82 ? 3.444 -0.348 5.700 1.00 87.50 82 SER A CA 1
ATOM 650 C C . SER A 1 82 ? 2.540 0.795 6.169 1.00 87.50 82 SER A C 1
ATOM 652 O O . SER A 1 82 ? 2.182 0.845 7.344 1.00 87.50 82 SER A O 1
ATOM 654 N N . LEU A 1 83 ? 2.085 1.653 5.255 1.00 90.81 83 LEU A N 1
ATOM 655 C CA . LEU A 1 83 ? 1.157 2.747 5.552 1.00 90.81 83 LEU A CA 1
ATOM 656 C C . LEU A 1 83 ? -0.173 2.209 6.112 1.00 90.81 83 LEU A C 1
ATOM 658 O O . LEU A 1 83 ? -0.663 2.682 7.138 1.00 90.81 83 LEU A O 1
ATOM 662 N N . GLY A 1 84 ? -0.710 1.141 5.512 1.00 89.12 84 GLY A N 1
ATOM 663 C CA . GLY A 1 84 ? -1.906 0.454 6.005 1.00 89.12 84 GLY A CA 1
ATOM 664 C C . GLY A 1 84 ? -1.755 -0.109 7.424 1.00 89.12 84 GLY A C 1
ATOM 665 O O . GLY A 1 84 ? -2.694 -0.021 8.216 1.00 89.12 84 GLY A O 1
ATOM 666 N N . ARG A 1 85 ? -0.572 -0.632 7.781 1.00 91.31 85 ARG A N 1
ATOM 667 C CA . ARG A 1 85 ? -0.273 -1.081 9.153 1.00 91.31 85 ARG A CA 1
ATOM 668 C C . ARG A 1 85 ? -0.301 0.084 10.140 1.00 91.31 85 ARG A C 1
ATOM 670 O O . ARG A 1 85 ? -1.020 0.005 11.128 1.00 91.31 85 ARG A O 1
ATOM 677 N N . HIS A 1 86 ? 0.385 1.186 9.838 1.00 88.62 86 HIS A N 1
ATOM 678 C CA . HIS A 1 86 ? 0.409 2.358 10.721 1.00 88.62 86 HIS A CA 1
ATOM 679 C C . HIS A 1 86 ? -0.973 3.005 10.897 1.00 88.62 86 HIS A C 1
ATOM 681 O O . HIS A 1 86 ? -1.318 3.418 12.004 1.00 88.62 86 HIS A O 1
ATOM 687 N N . LYS A 1 87 ? -1.810 3.023 9.851 1.00 91.12 87 LYS A N 1
ATOM 688 C CA . LYS A 1 87 ? -3.220 3.445 9.951 1.00 91.12 87 LYS A CA 1
ATOM 689 C C . LYS A 1 87 ? -4.045 2.537 10.863 1.00 91.12 87 LYS A C 1
ATOM 691 O O . LYS A 1 87 ? -4.845 3.026 11.662 1.00 91.12 87 LYS A O 1
ATOM 696 N N . ALA A 1 88 ? -3.866 1.219 10.753 1.00 90.38 88 ALA A N 1
ATOM 697 C CA . ALA A 1 88 ? -4.536 0.267 11.633 1.00 90.38 88 ALA A CA 1
ATOM 698 C C . ALA A 1 88 ? -4.102 0.472 13.093 1.00 90.38 88 ALA A C 1
ATOM 700 O O . ALA A 1 88 ? -4.959 0.585 13.972 1.00 90.38 88 ALA A O 1
ATOM 701 N N . ASP A 1 89 ? -2.799 0.616 13.336 1.00 87.94 89 ASP A N 1
ATOM 702 C CA . ASP A 1 89 ? -2.251 0.882 14.665 1.00 87.94 89 ASP A CA 1
ATOM 703 C C . ASP A 1 89 ? -2.817 2.189 15.240 1.00 87.94 89 ASP A C 1
ATOM 705 O O . ASP A 1 89 ? -3.332 2.188 16.361 1.00 87.94 89 ASP A O 1
ATOM 709 N N . LEU A 1 90 ? -2.856 3.277 14.459 1.00 89.62 90 LEU A N 1
ATOM 710 C CA . LEU A 1 90 ? -3.463 4.545 14.877 1.00 89.62 90 LEU A CA 1
ATOM 711 C C . LEU A 1 90 ? -4.920 4.350 15.300 1.00 89.62 90 LEU A C 1
ATOM 713 O O . LEU A 1 90 ? -5.296 4.771 16.394 1.00 89.62 90 LEU A O 1
ATOM 717 N N . LYS A 1 91 ? -5.732 3.659 14.491 1.00 90.19 91 LYS A N 1
ATOM 718 C CA . LYS A 1 91 ? -7.149 3.400 14.797 1.00 90.19 91 LYS A CA 1
ATOM 719 C C . LYS A 1 91 ? -7.329 2.604 16.092 1.00 90.19 91 LYS A C 1
ATOM 721 O O . LYS A 1 91 ? -8.242 2.897 16.872 1.00 90.19 91 LYS A O 1
ATOM 726 N N . THR A 1 92 ? -6.471 1.613 16.347 1.00 87.94 92 THR A N 1
ATOM 727 C CA . THR A 1 92 ? -6.511 0.848 17.605 1.00 87.94 92 THR A CA 1
ATOM 728 C C . THR A 1 92 ? -6.154 1.721 18.807 1.00 87.94 92 THR A C 1
ATOM 730 O O . THR A 1 92 ? -6.852 1.675 19.824 1.00 87.94 92 THR A O 1
ATOM 733 N N . LEU A 1 93 ? -5.135 2.579 18.683 1.00 84.88 93 LEU A N 1
ATOM 734 C CA . LEU A 1 93 ? -4.742 3.501 19.745 1.00 84.88 93 LEU A CA 1
ATOM 735 C C . LEU A 1 93 ? -5.817 4.563 20.000 1.00 84.88 93 LEU A C 1
ATOM 737 O O . LEU A 1 93 ? -6.108 4.834 21.165 1.00 84.88 93 LEU A O 1
ATOM 741 N N . LEU A 1 94 ? -6.460 5.092 18.956 1.00 85.44 94 LEU A N 1
ATOM 742 C CA . LEU A 1 94 ? -7.572 6.041 19.075 1.00 85.44 94 LEU A CA 1
ATOM 743 C C . LEU A 1 94 ? -8.754 5.413 19.823 1.00 85.44 94 LEU A C 1
ATOM 745 O O . LEU A 1 94 ? -9.225 5.960 20.816 1.00 85.44 94 LEU A O 1
ATOM 749 N N . SER A 1 95 ? -9.146 4.199 19.424 1.00 84.25 95 SER A N 1
ATOM 750 C CA . SER A 1 95 ? -10.223 3.442 20.079 1.00 84.25 95 SER A CA 1
ATOM 751 C C . SER A 1 95 ? -9.898 3.128 21.545 1.00 84.25 95 SER A C 1
ATOM 753 O O . SER A 1 95 ? -10.784 3.131 22.399 1.00 84.25 95 SER A O 1
ATOM 755 N N . SER A 1 96 ? -8.622 2.865 21.856 1.00 81.69 96 SER A N 1
ATOM 756 C CA . SER A 1 96 ? -8.169 2.657 23.236 1.00 81.69 96 SER A CA 1
ATOM 757 C C . SER A 1 96 ? -8.237 3.941 24.067 1.00 81.69 96 SER A C 1
ATOM 759 O O . SER A 1 96 ? -8.671 3.896 25.213 1.00 81.69 96 SER A O 1
ATOM 761 N N . ALA A 1 97 ? -7.863 5.084 23.485 1.00 79.31 97 ALA A N 1
ATOM 762 C CA . ALA A 1 97 ? -7.914 6.378 24.153 1.00 79.31 97 ALA A CA 1
ATOM 763 C C . ALA A 1 97 ? -9.362 6.821 24.419 1.00 79.31 97 ALA A C 1
ATOM 765 O O . ALA A 1 97 ? -9.651 7.339 25.494 1.00 79.31 97 ALA A O 1
ATOM 766 N N . ASP A 1 98 ? -10.278 6.556 23.485 1.00 79.12 98 ASP A N 1
ATOM 767 C CA . ASP A 1 98 ? -11.709 6.827 23.658 1.00 79.12 98 ASP A CA 1
ATOM 768 C C . ASP A 1 98 ? -12.343 5.940 24.736 1.00 79.12 98 ASP A C 1
ATOM 770 O O . ASP A 1 98 ? -13.136 6.415 25.550 1.00 79.12 98 ASP A O 1
ATOM 774 N N . ARG A 1 99 ? -11.974 4.654 24.786 1.00 78.88 99 ARG A N 1
ATOM 775 C CA . ARG A 1 99 ? -12.465 3.728 25.814 1.00 78.88 99 ARG A CA 1
ATOM 776 C C . ARG A 1 99 ? -11.959 4.100 27.211 1.00 78.88 99 ARG A C 1
ATOM 778 O O . ARG A 1 99 ? -12.744 4.038 28.154 1.00 78.88 99 ARG A O 1
ATOM 785 N N . ASP A 1 100 ? -10.692 4.491 27.344 1.00 72.50 100 ASP A N 1
ATOM 786 C CA . ASP A 1 100 ? -10.123 4.942 28.622 1.00 72.50 100 ASP A CA 1
ATOM 787 C C . ASP A 1 100 ? -10.829 6.198 29.156 1.00 72.50 100 ASP A C 1
ATOM 789 O O . ASP A 1 100 ? -11.041 6.310 30.360 1.00 72.50 100 ASP A O 1
ATOM 793 N N . ASP A 1 101 ? -11.251 7.112 28.282 1.00 69.12 101 ASP A N 1
ATOM 794 C CA . ASP A 1 101 ? -11.983 8.327 28.662 1.00 69.12 101 ASP A CA 1
ATOM 795 C C . ASP A 1 101 ? -13.414 8.007 29.141 1.00 69.12 101 ASP A C 1
ATOM 797 O O . ASP A 1 101 ? -13.861 8.459 30.198 1.00 69.12 101 ASP A O 1
ATOM 801 N N . LEU A 1 102 ? -14.113 7.121 28.419 1.00 69.06 102 LEU A N 1
ATOM 802 C CA . LEU A 1 102 ? -15.462 6.673 28.784 1.00 69.06 102 LEU A CA 1
ATOM 803 C C . LEU A 1 102 ? -15.490 5.851 30.084 1.00 69.06 102 LEU A C 1
ATOM 805 O O . LEU A 1 102 ? -16.423 5.980 30.879 1.00 69.06 102 LEU A O 1
ATOM 809 N N . LEU A 1 103 ? -14.482 5.006 30.323 1.00 69.44 103 LEU A N 1
ATOM 810 C CA . LEU A 1 103 ? -14.391 4.181 31.534 1.00 69.44 103 LEU A CA 1
ATOM 811 C C . LEU A 1 103 ? -13.769 4.935 32.717 1.00 69.44 103 LEU A C 1
ATOM 813 O O . LEU A 1 103 ? -14.159 4.700 33.864 1.00 69.44 103 LEU A O 1
ATOM 817 N N . GLY A 1 104 ? -12.859 5.875 32.452 1.00 57.69 104 GLY A N 1
ATOM 818 C CA . GLY A 1 104 ? -12.257 6.751 33.457 1.00 57.69 104 GLY A CA 1
ATOM 819 C C . GLY A 1 104 ? -13.277 7.664 34.140 1.00 57.69 104 GLY A C 1
ATOM 820 O O . GLY A 1 104 ? -13.143 7.945 35.330 1.00 57.69 104 GLY A O 1
ATOM 821 N N . GLY A 1 105 ? -14.350 8.043 33.437 1.00 54.97 105 GLY A N 1
ATOM 822 C CA . GLY A 1 105 ? -15.472 8.794 34.010 1.00 54.97 105 GLY A CA 1
ATOM 823 C C . GLY A 1 105 ? -16.431 7.971 34.887 1.00 54.97 105 GLY A C 1
ATOM 824 O O . GLY A 1 105 ? -17.131 8.541 35.723 1.00 54.97 105 GLY A O 1
ATOM 825 N N . SER A 1 106 ? -16.467 6.638 34.750 1.00 49.38 106 SER A N 1
ATOM 826 C CA . SER A 1 106 ? -17.425 5.777 35.470 1.00 49.38 106 SER A CA 1
ATOM 827 C C . SER A 1 106 ? -16.868 5.149 36.754 1.00 49.38 106 SER A C 1
ATOM 829 O O . SER A 1 106 ? -17.649 4.700 37.596 1.00 49.38 106 SER A O 1
ATOM 831 N N . ALA A 1 107 ? -15.547 5.130 36.949 1.00 49.75 107 ALA A N 1
ATOM 832 C CA . ALA A 1 107 ? -14.928 4.558 38.151 1.00 49.75 107 ALA A CA 1
ATOM 833 C C . ALA A 1 107 ? -15.187 5.380 39.435 1.00 49.75 107 ALA A C 1
ATOM 835 O O . ALA A 1 107 ? -14.991 4.876 40.536 1.00 49.75 107 ALA A O 1
ATOM 836 N N . GLY A 1 108 ? -15.669 6.624 39.313 1.00 49.88 108 GLY A N 1
ATOM 837 C CA . GLY A 1 108 ? -16.020 7.489 40.447 1.00 49.88 108 GLY A CA 1
ATOM 838 C C . GLY A 1 108 ? -17.458 7.355 40.965 1.00 49.88 108 GLY A C 1
ATOM 839 O O . GLY A 1 108 ? -17.820 8.066 41.898 1.00 49.88 108 GLY A O 1
ATOM 840 N N . ARG A 1 109 ? -18.300 6.491 40.373 1.00 49.75 109 ARG A N 1
ATOM 841 C CA . ARG A 1 109 ? -19.726 6.355 40.743 1.00 49.75 109 ARG A CA 1
ATOM 842 C C . ARG A 1 109 ? -20.168 4.908 40.988 1.00 49.75 109 ARG A C 1
ATOM 844 O O . ARG A 1 109 ? -21.341 4.583 40.842 1.00 49.75 109 ARG A O 1
ATOM 851 N N . ALA A 1 110 ? -19.240 4.046 41.396 1.00 47.72 110 ALA A N 1
ATOM 852 C CA . ALA A 1 110 ? -19.564 2.753 41.997 1.00 47.72 110 ALA A CA 1
ATOM 853 C C . ALA A 1 110 ? -19.809 2.927 43.509 1.00 47.72 110 ALA A C 1
ATOM 855 O O . ALA A 1 110 ? -19.093 2.378 44.339 1.00 47.72 110 ALA A O 1
ATOM 856 N N . ASP A 1 111 ? -20.800 3.751 43.848 1.00 51.97 111 ASP A N 1
ATOM 857 C CA . ASP A 1 111 ? -21.482 3.709 45.141 1.00 51.97 111 ASP A CA 1
ATOM 858 C C . ASP A 1 111 ? -22.780 2.912 44.936 1.00 51.97 111 ASP A C 1
ATOM 860 O O . ASP A 1 111 ? -23.435 3.076 43.906 1.00 51.97 111 ASP A O 1
ATOM 864 N N . HIS A 1 112 ? -23.130 2.055 45.896 1.00 49.41 112 HIS A N 1
ATOM 865 C CA . HIS A 1 112 ? -24.088 0.934 45.821 1.00 49.41 112 HIS A CA 1
ATOM 866 C C . HIS A 1 112 ? -23.517 -0.322 45.132 1.00 49.41 112 HIS A C 1
ATOM 868 O O . HIS A 1 112 ? -23.252 -0.346 43.939 1.00 49.41 112 HIS A O 1
ATOM 874 N N . VAL A 1 113 ? -23.311 -1.449 45.817 1.00 48.22 113 VAL A N 1
ATOM 875 C CA . VAL A 1 113 ? -24.274 -2.152 46.671 1.00 48.22 113 VAL A CA 1
ATOM 876 C C . VAL A 1 113 ? -23.506 -2.903 47.767 1.00 48.22 113 VAL A C 1
ATOM 878 O O . VAL A 1 113 ? -22.924 -3.958 47.517 1.00 48.22 113 VAL A O 1
ATOM 881 N N . ALA A 1 114 ? -23.539 -2.392 48.997 1.00 45.91 114 ALA A N 1
ATOM 882 C CA . ALA A 1 114 ? -23.279 -3.213 50.172 1.00 45.91 114 ALA A CA 1
ATOM 883 C C . ALA A 1 114 ? -24.519 -4.089 50.398 1.00 45.91 114 ALA A C 1
ATOM 885 O O . ALA A 1 114 ? -25.585 -3.600 50.768 1.00 45.91 114 ALA A O 1
ATOM 886 N N . ILE A 1 115 ? -24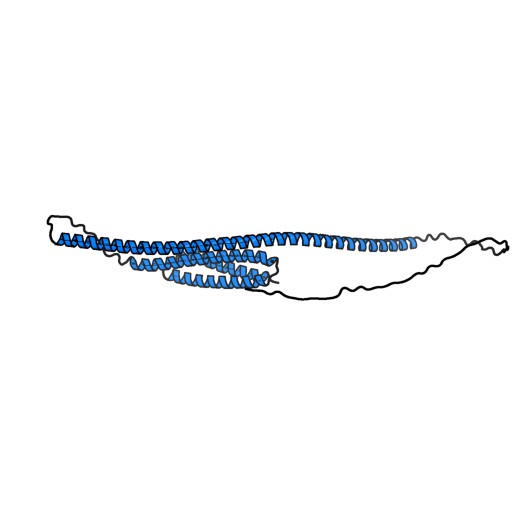.404 -5.380 50.093 1.00 48.72 115 ILE A N 1
ATOM 887 C CA . ILE A 1 115 ? -25.413 -6.375 50.456 1.00 48.72 115 ILE A CA 1
ATOM 888 C C . ILE A 1 115 ? -25.199 -6.691 51.939 1.00 48.72 115 ILE A C 1
ATOM 890 O O . ILE A 1 115 ? -24.397 -7.557 52.283 1.00 48.72 115 ILE A O 1
ATOM 894 N N . GLU A 1 116 ? -25.900 -5.981 52.821 1.00 43.72 116 GLU A N 1
ATOM 895 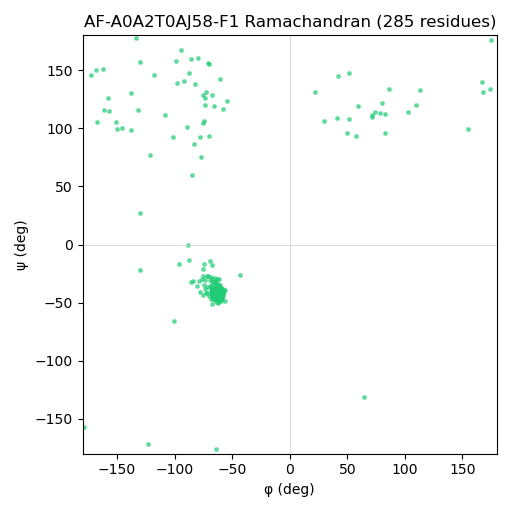C CA . GLU A 1 116 ? -26.099 -6.440 54.195 1.00 43.72 116 GLU A CA 1
ATOM 896 C C . GLU A 1 116 ? -27.147 -7.558 54.184 1.00 43.72 116 GLU A C 1
ATOM 898 O O . GLU A 1 116 ? -28.342 -7.339 53.986 1.00 43.72 116 GLU A O 1
ATOM 903 N N . MET A 1 117 ? -26.674 -8.794 54.336 1.00 49.66 117 MET A N 1
ATOM 904 C CA . MET A 1 117 ? -27.521 -9.963 54.537 1.00 49.66 117 MET A CA 1
ATOM 905 C C . MET A 1 117 ? -27.878 -10.061 56.022 1.00 49.66 117 MET A C 1
ATOM 907 O O . MET A 1 117 ? -27.193 -10.745 56.783 1.00 49.66 117 MET A O 1
ATOM 911 N N . ASP A 1 118 ? -28.944 -9.371 56.436 1.00 43.06 118 ASP A N 1
ATOM 912 C CA . ASP A 1 118 ? -29.508 -9.564 57.771 1.00 43.06 118 ASP A CA 1
ATOM 913 C C . ASP A 1 118 ? -30.253 -10.905 57.842 1.00 43.06 118 ASP A C 1
ATOM 915 O O . ASP A 1 118 ? -31.102 -11.252 57.016 1.00 43.06 118 ASP A O 1
ATOM 919 N N . SER A 1 119 ? -29.861 -11.685 58.838 1.00 49.84 119 SER A N 1
ATOM 920 C CA . SER A 1 119 ? -30.348 -13.019 59.133 1.00 49.84 119 SER A CA 1
ATOM 921 C C . SER A 1 119 ? -31.200 -12.928 60.388 1.00 49.84 119 SER A C 1
ATOM 923 O O . SER A 1 119 ? -30.603 -12.764 61.448 1.00 49.84 119 SER A O 1
ATOM 925 N N . ARG A 1 120 ? -32.532 -13.129 60.307 1.00 44.56 120 ARG A N 1
ATOM 926 C CA . ARG A 1 120 ? -33.335 -13.918 61.281 1.00 44.56 120 ARG A CA 1
ATOM 927 C C . ARG A 1 120 ? -34.867 -13.762 61.173 1.00 44.56 120 ARG A C 1
ATOM 929 O O . ARG A 1 120 ? -35.394 -12.664 61.093 1.00 44.56 120 ARG A O 1
ATOM 936 N N . SER A 1 121 ? -35.521 -14.919 61.340 1.00 41.53 121 SER A N 1
ATOM 937 C CA . SER A 1 121 ? -36.782 -15.169 62.074 1.00 41.53 121 SER A CA 1
ATOM 938 C C . SER A 1 121 ? -38.163 -14.922 61.434 1.00 41.53 121 SER A C 1
ATOM 940 O O . SER A 1 121 ? -38.605 -13.798 61.245 1.00 41.53 121 SER A O 1
ATOM 942 N N . GLU A 1 122 ? -38.860 -16.049 61.220 1.00 55.44 122 GLU A N 1
ATOM 943 C CA . GLU A 1 122 ? -40.295 -16.347 61.431 1.00 55.44 122 GLU A CA 1
ATOM 944 C C . GLU A 1 122 ? -41.366 -15.239 61.314 1.00 55.44 122 GLU A C 1
ATOM 946 O O . GLU A 1 122 ? -41.599 -14.469 62.240 1.00 55.44 122 GLU A O 1
ATOM 951 N N . SER A 1 123 ? -42.127 -15.282 60.208 1.00 45.69 123 SER A N 1
ATOM 952 C CA . SER A 1 123 ? -43.609 -15.271 60.127 1.00 45.69 123 SER A CA 1
ATOM 953 C C . SER A 1 123 ? -44.017 -15.023 58.660 1.00 45.69 123 SER A C 1
ATOM 955 O O . SER A 1 123 ? -43.469 -14.098 58.050 1.00 45.69 123 SER A O 1
ATOM 957 N N . PRO A 1 124 ? -44.942 -15.793 58.041 1.00 51.97 124 PRO A N 1
ATOM 958 C CA . PRO A 1 124 ? -45.342 -15.576 56.653 1.00 51.97 124 PRO A CA 1
ATOM 959 C C . PRO A 1 124 ? -46.292 -14.374 56.585 1.00 51.97 124 PRO A C 1
ATOM 961 O O . PRO A 1 124 ? -47.509 -14.504 56.478 1.00 51.97 124 PRO A O 1
ATOM 964 N N . SER A 1 125 ? -45.730 -13.176 56.710 1.00 58.41 125 SER A N 1
ATOM 965 C CA . SER A 1 125 ? -46.460 -11.920 56.578 1.00 58.41 125 SER A CA 1
ATOM 966 C C . SER A 1 125 ? -46.548 -11.499 55.107 1.00 58.41 125 SER A C 1
ATOM 968 O O . SER A 1 125 ? -45.755 -11.919 54.262 1.00 58.41 125 SER A O 1
ATOM 970 N N . LEU A 1 126 ? -47.512 -10.628 54.803 1.00 60.94 126 LEU A N 1
ATOM 971 C CA . LEU A 1 126 ? -47.794 -10.015 53.497 1.00 60.94 126 LEU A CA 1
ATOM 972 C C . LEU A 1 126 ? -46.534 -9.532 52.730 1.00 60.94 126 LEU A C 1
ATOM 974 O O . LEU A 1 126 ? -46.524 -9.517 51.498 1.00 60.94 126 LEU A O 1
ATOM 978 N N . GLY A 1 127 ? -45.450 -9.205 53.446 1.00 66.44 127 GLY A N 1
ATOM 979 C CA . GLY A 1 127 ? -44.154 -8.823 52.881 1.00 66.44 127 GLY A CA 1
ATOM 980 C C . GLY A 1 127 ? -43.412 -9.950 52.149 1.00 66.44 127 GLY A C 1
ATOM 981 O O . GLY A 1 127 ? -42.717 -9.682 51.171 1.00 66.44 127 GLY A O 1
ATOM 982 N N . GLN A 1 128 ? -43.595 -11.221 52.529 1.00 69.81 128 GLN A N 1
ATOM 983 C CA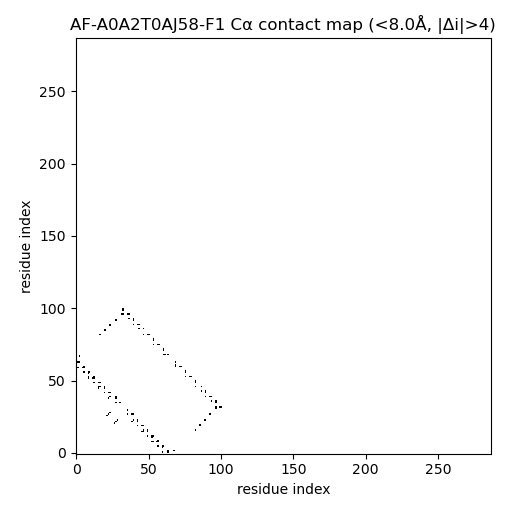 . GLN A 1 128 ? -42.943 -12.354 51.857 1.00 69.81 128 GLN A CA 1
ATOM 984 C C . GLN A 1 128 ? -43.545 -12.612 50.464 1.00 69.81 128 GLN A C 1
ATOM 986 O O . GLN A 1 128 ? -42.813 -12.887 49.512 1.00 69.81 128 GLN A O 1
ATOM 991 N N . ALA A 1 129 ? -44.862 -12.427 50.313 1.00 74.81 129 ALA A N 1
ATOM 992 C CA . ALA A 1 129 ? -45.545 -12.499 49.020 1.00 74.81 129 ALA A CA 1
ATOM 993 C C . ALA A 1 129 ? -45.137 -11.342 48.086 1.00 74.81 129 ALA A C 1
ATOM 995 O O . ALA A 1 129 ? -44.924 -11.547 46.889 1.00 74.81 129 ALA A O 1
ATOM 996 N N . GLN A 1 130 ? -44.960 -10.131 48.629 1.00 79.00 130 GLN A N 1
ATOM 997 C CA . GLN A 1 130 ? -44.437 -8.985 47.876 1.00 79.00 130 GLN A CA 1
ATOM 998 C C . GLN A 1 130 ? -42.976 -9.198 47.452 1.00 79.00 130 GLN A C 1
ATOM 1000 O O . GLN A 1 130 ? -42.636 -8.958 46.293 1.00 79.00 130 GLN A O 1
ATOM 1005 N N . ALA A 1 131 ? -42.133 -9.734 48.339 1.00 80.12 131 ALA A N 1
ATOM 1006 C CA . ALA A 1 131 ? -40.748 -10.080 48.023 1.00 80.12 131 ALA A CA 1
ATOM 1007 C C . ALA A 1 131 ? -40.654 -11.168 46.938 1.00 80.12 131 ALA A C 1
ATOM 1009 O O . ALA A 1 131 ? -39.813 -11.085 46.042 1.00 80.12 131 ALA A O 1
ATOM 1010 N N . GLN A 1 132 ? -41.541 -12.166 46.962 1.00 81.62 132 GLN A N 1
ATOM 1011 C CA . GLN A 1 132 ? -41.606 -13.200 45.928 1.00 81.62 132 GLN A CA 1
ATOM 1012 C C . GLN A 1 132 ? -42.048 -12.628 44.571 1.00 81.62 132 GLN A C 1
ATOM 1014 O O . GLN A 1 132 ? -41.475 -12.982 43.542 1.00 81.62 132 GLN A O 1
ATOM 1019 N N . ARG A 1 133 ? -43.000 -11.687 44.557 1.00 84.06 133 ARG A N 1
ATOM 1020 C CA . ARG A 1 133 ? -43.419 -10.979 43.337 1.00 84.06 133 ARG A CA 1
ATOM 1021 C C . ARG A 1 133 ? -42.299 -10.114 42.753 1.00 84.06 133 ARG A C 1
ATOM 1023 O O . ARG A 1 133 ? -42.086 -10.153 41.546 1.00 84.06 133 ARG A O 1
ATOM 1030 N N . ALA A 1 134 ? -41.552 -9.396 43.592 1.00 85.38 134 ALA A N 1
ATOM 1031 C CA . ALA A 1 134 ? -40.388 -8.618 43.163 1.00 85.38 134 ALA A CA 1
ATOM 1032 C C . ALA A 1 134 ? -39.281 -9.515 42.573 1.00 85.38 134 ALA A C 1
ATOM 1034 O O . ALA A 1 134 ? -38.675 -9.184 41.552 1.00 85.38 134 ALA A O 1
ATOM 1035 N N . ARG A 1 135 ? -39.062 -10.705 43.152 1.00 86.56 135 ARG A N 1
ATOM 1036 C CA . ARG A 1 135 ? -38.148 -11.713 42.586 1.00 86.56 135 ARG A CA 1
ATOM 1037 C C . ARG A 1 135 ? -38.618 -12.229 41.227 1.00 86.56 135 ARG A C 1
ATOM 1039 O O . ARG A 1 135 ? -37.799 -12.343 40.327 1.00 86.56 135 ARG A O 1
ATOM 1046 N N . LEU A 1 136 ? -39.910 -12.502 41.054 1.00 90.44 136 LEU A N 1
ATOM 1047 C CA . LEU A 1 136 ? -40.450 -12.945 39.764 1.00 90.44 136 LEU A CA 1
ATOM 1048 C C . LEU A 1 136 ? -40.375 -11.850 38.694 1.00 90.44 136 LEU A C 1
ATOM 1050 O O . LEU A 1 136 ? -39.983 -12.146 37.572 1.00 90.44 136 LEU A O 1
ATOM 1054 N N . MET A 1 137 ? -40.685 -10.596 39.040 1.00 89.88 137 MET A N 1
ATOM 1055 C CA . MET A 1 137 ? -40.536 -9.468 38.112 1.00 89.88 137 MET A CA 1
ATOM 1056 C C . MET A 1 137 ? -39.076 -9.281 37.701 1.00 89.88 137 MET A C 1
ATOM 1058 O O . MET A 1 137 ? -38.784 -9.296 36.514 1.00 89.88 137 MET A O 1
ATOM 1062 N N . SER A 1 138 ? -38.141 -9.261 38.656 1.00 89.44 138 SER A N 1
ATOM 1063 C CA . SER A 1 138 ? -36.712 -9.159 38.321 1.00 89.44 138 SER A CA 1
ATOM 1064 C C . SER A 1 138 ? -36.182 -10.360 37.524 1.00 89.44 138 SER A C 1
ATOM 1066 O O . SER A 1 138 ? -35.289 -10.198 36.694 1.00 89.44 138 SER A O 1
ATOM 1068 N N . ALA A 1 139 ? -36.724 -11.565 37.730 1.00 89.94 139 ALA A N 1
ATOM 1069 C CA . ALA A 1 139 ? -36.402 -12.725 36.903 1.00 89.94 139 ALA A CA 1
ATOM 1070 C C . ALA A 1 139 ? -36.944 -12.571 35.471 1.00 89.94 139 ALA A C 1
ATOM 1072 O O . ALA A 1 139 ? -36.239 -12.905 34.520 1.00 89.94 139 ALA A O 1
ATOM 1073 N N . THR A 1 140 ? -38.155 -12.026 35.312 1.00 93.25 140 THR A N 1
ATOM 1074 C CA . THR A 1 140 ? -38.750 -11.732 34.000 1.00 93.25 140 THR A CA 1
ATOM 1075 C C . THR A 1 140 ? -37.980 -10.641 33.262 1.00 93.25 140 THR A C 1
ATOM 1077 O O . THR A 1 140 ? -37.732 -10.789 32.068 1.00 93.25 140 THR A O 1
ATOM 1080 N N . ASP A 1 141 ? -37.544 -9.594 33.965 1.00 92.75 141 ASP A N 1
ATOM 1081 C CA . ASP A 1 141 ? -36.779 -8.490 33.382 1.00 92.75 141 ASP A CA 1
ATOM 1082 C C . ASP A 1 141 ? -35.418 -8.982 32.880 1.00 92.75 141 ASP A C 1
ATOM 1084 O O . ASP A 1 141 ? -35.023 -8.684 31.754 1.00 92.75 141 ASP A O 1
ATOM 1088 N N . LYS A 1 142 ? -34.740 -9.833 33.661 1.00 92.69 142 LYS A N 1
ATOM 1089 C CA . LYS A 1 142 ? -33.486 -10.483 33.246 1.00 92.69 142 LYS A CA 1
ATOM 1090 C C . LYS A 1 142 ? -33.669 -11.402 32.040 1.00 92.69 142 LYS A C 1
ATOM 1092 O O . LYS A 1 142 ? -32.788 -11.464 31.188 1.00 92.69 142 LYS A O 1
ATOM 1097 N N . LEU A 1 143 ? -34.793 -12.114 31.956 1.00 95.44 143 LEU A N 1
ATOM 1098 C CA . LEU A 1 143 ? -35.130 -12.952 30.801 1.00 95.44 143 LEU A CA 1
ATOM 1099 C C . LEU A 1 143 ? -35.378 -12.108 29.549 1.00 95.44 143 LEU A C 1
ATOM 1101 O O . LEU A 1 143 ? -34.850 -12.425 28.487 1.00 95.44 143 LEU A O 1
ATOM 1105 N N . ALA A 1 144 ? -36.136 -11.019 29.679 1.00 94.81 144 ALA A N 1
ATOM 1106 C CA . ALA A 1 144 ? -36.394 -10.092 28.584 1.00 94.81 144 ALA A CA 1
ATOM 1107 C C . ALA A 1 144 ? -35.101 -9.415 28.098 1.00 94.81 144 ALA A C 1
ATOM 1109 O O . ALA A 1 144 ? -34.890 -9.276 26.894 1.00 94.81 144 ALA A O 1
ATOM 1110 N N . GLU A 1 145 ? -34.209 -9.040 29.017 1.00 95.75 145 GLU A N 1
ATOM 1111 C CA . GLU A 1 145 ? -32.889 -8.512 28.673 1.00 95.75 145 GLU A CA 1
ATOM 1112 C C . GLU A 1 145 ? -32.008 -9.573 27.997 1.00 95.75 145 GLU A C 1
ATOM 1114 O O . GLU A 1 145 ? -31.363 -9.287 26.989 1.00 95.75 145 GLU A O 1
ATOM 1119 N N . GLY A 1 146 ? -32.023 -10.811 28.500 1.00 96.19 146 GLY A N 1
ATOM 1120 C CA . GLY A 1 146 ? -31.324 -11.940 27.889 1.00 96.19 146 GLY A CA 1
ATOM 1121 C C . GLY A 1 146 ? -31.779 -12.197 26.453 1.00 96.19 146 GLY A C 1
ATOM 1122 O O . GLY A 1 146 ? -30.936 -12.348 25.573 1.00 96.19 146 GLY A O 1
ATOM 1123 N N . GLN A 1 147 ? -33.091 -12.163 26.200 1.00 96.31 147 GLN A N 1
ATOM 1124 C CA . GLN A 1 147 ? -33.665 -12.328 24.864 1.00 96.31 147 GLN A CA 1
ATOM 1125 C C . GLN A 1 147 ? -33.185 -11.236 23.899 1.00 96.31 147 GLN A C 1
ATOM 1127 O O . GLN A 1 147 ? -32.729 -11.553 22.804 1.00 96.31 147 GLN A O 1
ATOM 1132 N N . ARG A 1 148 ? -33.214 -9.963 24.322 1.00 96.75 148 ARG A N 1
ATOM 1133 C CA . ARG A 1 148 ? -32.729 -8.839 23.500 1.00 96.75 148 ARG A CA 1
ATOM 1134 C C . ARG A 1 148 ? -31.249 -8.977 23.158 1.00 96.75 148 ARG A C 1
ATOM 1136 O O . ARG A 1 148 ? -30.867 -8.819 22.007 1.00 96.75 148 ARG A O 1
ATOM 1143 N N . ARG A 1 149 ? -30.416 -9.334 24.142 1.00 95.19 149 ARG A N 1
ATOM 1144 C CA . ARG A 1 149 ? -28.980 -9.574 23.913 1.00 95.19 149 ARG A CA 1
ATOM 1145 C C . ARG A 1 149 ? -28.737 -10.734 22.949 1.00 95.19 149 ARG A C 1
ATOM 1147 O O . ARG A 1 149 ? -27.759 -10.706 22.203 1.00 95.19 149 ARG A O 1
ATOM 1154 N N . LEU A 1 150 ? -29.590 -11.756 22.978 1.00 96.75 150 LEU A N 1
ATOM 1155 C CA . LEU A 1 150 ? -29.479 -12.921 22.104 1.00 96.75 150 LEU A CA 1
ATOM 1156 C C . LEU A 1 150 ? -29.874 -12.578 20.660 1.00 96.75 150 LEU A C 1
ATOM 1158 O O . LEU A 1 150 ? -29.156 -12.961 19.741 1.00 96.75 150 LEU A O 1
ATOM 1162 N N . GLU A 1 151 ? -30.938 -11.794 20.468 1.00 97.19 151 GLU A N 1
ATOM 1163 C CA . GLU A 1 151 ? -31.316 -11.232 19.161 1.00 97.19 151 GLU A CA 1
ATOM 1164 C C . GLU A 1 151 ? -30.220 -10.319 18.595 1.00 97.19 151 GLU A C 1
ATOM 1166 O O . GLU A 1 151 ? -29.833 -10.468 17.434 1.00 97.19 151 GLU A O 1
ATOM 1171 N N . ASP A 1 152 ? -29.647 -9.440 19.421 1.00 97.00 152 ASP A N 1
ATOM 1172 C CA . ASP A 1 152 ? -28.520 -8.595 19.016 1.00 97.00 152 ASP A CA 1
ATOM 1173 C C . ASP A 1 152 ? -27.294 -9.437 18.634 1.00 97.00 152 ASP A C 1
ATOM 1175 O O . ASP A 1 152 ? -26.659 -9.186 17.611 1.00 97.00 152 ASP A O 1
ATOM 1179 N N . SER A 1 153 ? -26.982 -10.481 19.409 1.00 96.00 153 SER A N 1
ATOM 1180 C CA . SER A 1 153 ? -25.863 -11.386 19.111 1.00 96.00 153 SER A CA 1
ATOM 1181 C C . SER A 1 153 ? -26.079 -12.149 17.806 1.00 96.00 153 SER A C 1
ATOM 1183 O O . SER A 1 153 ? -25.141 -12.304 17.027 1.00 96.00 153 SER A O 1
ATOM 1185 N N . GLN A 1 154 ? -27.308 -12.597 17.536 1.00 96.81 154 GLN A N 1
ATOM 1186 C CA . GLN A 1 154 ? -27.659 -13.243 16.274 1.00 96.81 154 GLN A CA 1
ATOM 1187 C C . GLN A 1 154 ? -27.485 -12.278 15.100 1.00 96.81 154 GLN A C 1
ATOM 1189 O O . GLN A 1 154 ? -26.895 -12.645 14.086 1.00 96.81 154 GLN A O 1
ATOM 1194 N N . ARG A 1 155 ? -27.957 -11.036 15.239 1.00 96.81 155 ARG A N 1
ATOM 1195 C CA . ARG A 1 155 ? -27.811 -10.013 14.202 1.00 96.81 155 ARG A CA 1
ATOM 1196 C C . ARG A 1 155 ? -26.339 -9.725 13.897 1.00 96.81 155 ARG A C 1
ATOM 1198 O O . ARG A 1 155 ? -25.960 -9.714 12.730 1.00 96.81 155 ARG A O 1
ATOM 1205 N N . ILE A 1 156 ? -25.516 -9.548 14.930 1.00 96.31 156 ILE A N 1
ATOM 1206 C CA . ILE A 1 156 ? -24.072 -9.313 14.779 1.00 96.31 156 ILE A CA 1
ATOM 1207 C C . ILE A 1 156 ? -23.382 -10.532 14.149 1.00 96.31 156 ILE A C 1
ATOM 1209 O O . ILE A 1 156 ? -22.485 -10.372 13.322 1.00 96.31 156 ILE A O 1
ATOM 1213 N N . ALA A 1 157 ? -23.795 -11.753 14.505 1.00 95.50 157 ALA A N 1
ATOM 1214 C CA . ALA A 1 157 ? -23.243 -12.972 13.918 1.00 95.50 157 ALA A CA 1
ATOM 1215 C C . ALA A 1 157 ? -23.515 -13.056 12.407 1.00 95.50 157 ALA A C 1
ATOM 1217 O O . ALA A 1 157 ? -22.597 -13.370 11.654 1.00 95.50 157 ALA A O 1
ATOM 1218 N N . VAL A 1 158 ? -24.729 -12.711 11.966 1.00 97.06 158 VAL A N 1
ATOM 1219 C CA . VAL A 1 158 ? -25.084 -12.664 10.536 1.00 97.06 158 VAL A CA 1
ATOM 1220 C C . VAL A 1 158 ? -24.291 -11.579 9.804 1.00 97.06 158 VAL A C 1
ATOM 1222 O O . VAL A 1 158 ? -23.720 -11.838 8.751 1.00 97.06 158 VAL A O 1
ATOM 1225 N N . GLU A 1 159 ? -24.169 -10.384 10.385 1.00 96.12 159 GLU A N 1
ATOM 1226 C CA . GLU A 1 159 ? -23.346 -9.310 9.809 1.00 96.12 159 GLU A CA 1
ATOM 1227 C C . GLU A 1 159 ? -21.872 -9.734 9.672 1.00 96.12 159 GLU A C 1
ATOM 1229 O O . GLU A 1 159 ? -21.215 -9.453 8.670 1.00 96.12 159 GLU A O 1
ATOM 1234 N N . THR A 1 160 ? -21.358 -10.481 10.652 1.00 95.06 160 THR A N 1
ATOM 1235 C CA . THR A 1 160 ? -19.990 -11.014 10.619 1.00 95.06 160 THR A CA 1
ATOM 1236 C C . THR A 1 160 ? -19.824 -12.102 9.552 1.00 95.06 160 THR A C 1
ATOM 1238 O O . THR A 1 160 ? -18.771 -12.168 8.915 1.00 95.06 160 THR A O 1
ATOM 1241 N N . GLU A 1 161 ? -20.843 -12.936 9.321 1.00 96.25 161 GLU A N 1
ATOM 1242 C CA . GLU A 1 161 ? -20.857 -13.920 8.232 1.00 96.25 161 GLU A CA 1
ATOM 1243 C C . GLU A 1 161 ? -20.790 -13.233 6.862 1.00 96.25 161 GLU A C 1
ATOM 1245 O O . GLU A 1 161 ? -19.961 -13.610 6.031 1.00 96.25 161 GLU A O 1
ATOM 1250 N N . ASP A 1 162 ? -21.579 -12.178 6.653 1.00 95.19 162 ASP A N 1
ATOM 1251 C CA . ASP A 1 162 ? -21.585 -11.409 5.405 1.00 95.19 162 ASP A CA 1
ATOM 1252 C C . ASP A 1 162 ? -20.227 -10.748 5.128 1.00 95.19 162 ASP A C 1
ATOM 1254 O O . ASP A 1 162 ? -19.700 -10.831 4.010 1.00 95.19 162 ASP A O 1
ATOM 1258 N N . VAL A 1 163 ? -19.615 -10.140 6.152 1.00 96.12 163 VAL A N 1
ATOM 1259 C CA . VAL A 1 163 ? -18.264 -9.566 6.054 1.00 96.12 163 VAL A CA 1
ATOM 1260 C C . VAL A 1 163 ? -17.236 -10.657 5.741 1.00 96.12 163 VAL A C 1
ATOM 1262 O O . VAL A 1 163 ? -16.413 -10.489 4.838 1.00 96.12 163 VAL A O 1
ATOM 1265 N N . GLY A 1 164 ? -17.302 -11.802 6.426 1.00 94.75 164 GLY A N 1
ATOM 1266 C CA . GLY A 1 164 ? -16.428 -12.948 6.167 1.00 94.75 164 GLY A CA 1
ATOM 1267 C C . GLY A 1 164 ? -16.562 -13.482 4.737 1.00 94.75 164 GLY A C 1
ATOM 1268 O O . GLY A 1 164 ? -15.559 -13.733 4.064 1.00 94.75 164 GLY A O 1
ATOM 1269 N N . ALA A 1 165 ? -17.791 -13.586 4.229 1.00 96.06 165 ALA A N 1
ATOM 1270 C CA . ALA A 1 165 ? -18.073 -13.990 2.856 1.00 96.06 165 ALA A CA 1
ATOM 1271 C C . ALA A 1 165 ? -17.566 -12.969 1.822 1.00 96.06 165 ALA A C 1
ATOM 1273 O O . ALA A 1 165 ? -17.170 -13.360 0.719 1.00 96.06 165 ALA A O 1
ATOM 1274 N N . GLY A 1 166 ? -17.567 -11.675 2.158 1.00 94.31 166 GLY A N 1
ATOM 1275 C CA . GLY A 1 166 ? -16.933 -10.619 1.364 1.00 94.31 166 GLY A CA 1
ATOM 1276 C C . GLY A 1 166 ? -15.421 -10.815 1.258 1.00 94.31 166 GLY A C 1
ATOM 1277 O O . GLY A 1 166 ? -14.891 -10.909 0.153 1.00 94.31 166 GLY A O 1
ATOM 1278 N N . ILE A 1 167 ? -14.746 -11.015 2.393 1.00 91.69 167 ILE A N 1
ATOM 1279 C CA . ILE A 1 167 ? -13.292 -11.240 2.442 1.00 91.69 167 ILE A CA 1
ATOM 1280 C C . ILE A 1 167 ? -12.891 -12.461 1.602 1.00 91.69 167 ILE A C 1
ATOM 1282 O O . ILE A 1 167 ? -11.915 -12.411 0.854 1.00 91.69 167 ILE A O 1
ATOM 1286 N N . LEU A 1 168 ? -13.650 -13.559 1.671 1.00 94.94 168 LEU A N 1
ATOM 1287 C CA . LEU A 1 168 ? -13.373 -14.756 0.866 1.00 94.94 168 LEU A CA 1
ATOM 1288 C C . LEU A 1 168 ? -13.511 -14.503 -0.646 1.00 94.94 168 LEU A C 1
ATOM 1290 O O . LEU A 1 168 ? -12.724 -15.041 -1.431 1.00 94.94 168 LEU A O 1
ATOM 1294 N N . ARG A 1 169 ? -14.480 -13.678 -1.065 1.00 95.38 169 ARG A N 1
ATOM 1295 C CA . ARG A 1 169 ? -14.636 -13.259 -2.470 1.00 95.38 169 ARG A CA 1
ATOM 1296 C C . ARG A 1 169 ? -13.472 -12.383 -2.933 1.00 95.38 169 ARG A C 1
ATOM 1298 O O . ARG A 1 169 ? -12.957 -12.593 -4.034 1.00 95.38 169 ARG A O 1
ATOM 1305 N N . ASP A 1 170 ? -13.015 -11.471 -2.085 1.00 92.75 170 ASP A N 1
ATOM 1306 C CA . ASP A 1 170 ? -11.888 -10.591 -2.396 1.00 92.75 170 ASP A CA 1
ATOM 1307 C C . ASP A 1 170 ? -10.582 -11.377 -2.506 1.00 92.75 170 ASP A C 1
ATOM 1309 O O . ASP A 1 170 ? -9.850 -11.219 -3.481 1.00 92.75 170 ASP A O 1
ATOM 1313 N N . LEU A 1 171 ? -10.317 -12.296 -1.572 1.00 94.06 171 LEU A N 1
ATOM 1314 C CA . LEU A 1 171 ? -9.141 -13.170 -1.620 1.00 94.06 171 LEU A CA 1
ATOM 1315 C C . LEU A 1 171 ? -9.113 -14.030 -2.887 1.00 94.06 171 LEU A C 1
ATOM 1317 O O . LEU A 1 171 ? -8.049 -14.238 -3.473 1.00 94.06 171 LEU A O 1
ATOM 1321 N N . ARG A 1 172 ? -10.275 -14.510 -3.342 1.00 93.69 172 ARG A N 1
ATOM 1322 C CA . ARG A 1 172 ? -10.378 -15.233 -4.614 1.00 93.69 172 ARG A CA 1
ATOM 1323 C C . ARG A 1 172 ? -10.040 -14.332 -5.802 1.00 93.69 172 ARG A C 1
ATOM 1325 O O . ARG A 1 172 ? -9.226 -14.715 -6.631 1.00 93.69 172 ARG A O 1
ATOM 1332 N N . THR A 1 173 ? -10.596 -13.127 -5.847 1.00 90.62 173 THR A N 1
ATOM 1333 C CA . THR A 1 173 ? -10.320 -12.155 -6.920 1.00 90.62 173 THR A CA 1
ATOM 1334 C C . THR A 1 173 ? -8.844 -11.740 -6.945 1.00 90.62 173 THR A C 1
ATOM 1336 O O . THR A 1 173 ? -8.226 -11.632 -8.006 1.00 90.62 173 THR A O 1
ATOM 1339 N N . GLN A 1 174 ? -8.240 -11.558 -5.768 1.00 88.69 174 GLN A N 1
ATOM 1340 C CA . GLN A 1 174 ? -6.812 -11.277 -5.630 1.00 88.69 174 GLN A CA 1
ATOM 1341 C C . GLN A 1 174 ? -5.952 -12.441 -6.128 1.00 88.69 174 GLN A C 1
ATOM 1343 O O . GLN A 1 174 ? -4.950 -12.205 -6.805 1.00 88.69 174 GLN A O 1
ATOM 1348 N N . ARG A 1 175 ? -6.343 -13.690 -5.843 1.00 92.81 175 ARG A N 1
ATOM 1349 C CA . ARG A 1 175 ? -5.668 -14.874 -6.384 1.00 92.81 175 ARG A CA 1
ATOM 1350 C C . ARG A 1 175 ? -5.714 -14.890 -7.908 1.00 92.81 175 ARG A C 1
ATOM 1352 O O . ARG A 1 175 ? -4.663 -15.046 -8.518 1.00 92.81 175 ARG A O 1
ATOM 1359 N N . ASP A 1 176 ? -6.885 -14.679 -8.499 1.00 91.25 176 ASP A N 1
ATOM 1360 C CA . ASP A 1 176 ? -7.048 -14.685 -9.958 1.00 91.25 176 ASP A CA 1
ATOM 1361 C C . ASP A 1 176 ? -6.193 -13.578 -10.610 1.00 91.25 176 ASP A C 1
ATOM 1363 O O . ASP A 1 176 ? -5.537 -13.796 -11.628 1.00 91.25 176 ASP A O 1
ATOM 1367 N N . THR A 1 177 ? -6.100 -12.408 -9.967 1.00 87.94 177 THR A N 1
ATOM 1368 C CA . THR A 1 177 ? -5.234 -11.303 -10.416 1.00 87.94 177 THR A CA 1
ATOM 1369 C C . THR A 1 177 ? -3.745 -11.662 -10.339 1.00 87.94 177 THR A C 1
ATOM 1371 O O . THR A 1 177 ? -2.974 -11.329 -11.244 1.00 87.94 177 THR A O 1
ATOM 1374 N N . LEU A 1 178 ? -3.316 -12.335 -9.265 1.00 85.06 178 LEU A N 1
ATOM 1375 C CA . LEU A 1 178 ? -1.935 -12.803 -9.104 1.00 85.06 178 LEU A CA 1
ATOM 1376 C C . LEU A 1 178 ? -1.579 -13.888 -10.120 1.00 85.06 178 LEU A C 1
ATOM 1378 O O . LEU A 1 178 ? -0.478 -13.862 -10.665 1.00 85.06 178 LEU A O 1
ATOM 1382 N N . GLU A 1 179 ? -2.497 -14.815 -10.384 1.00 90.44 179 GLU A N 1
ATOM 1383 C CA . GLU A 1 179 ? -2.324 -15.873 -11.379 1.00 90.44 179 GLU A CA 1
ATOM 1384 C C . GLU A 1 179 ? -2.184 -15.270 -12.781 1.00 90.44 179 GLU A C 1
ATOM 1386 O O . GLU A 1 179 ? -1.192 -15.527 -13.459 1.00 90.44 179 GLU A O 1
ATOM 1391 N N . HIS A 1 180 ? -3.058 -14.329 -13.150 1.00 88.44 180 HIS A N 1
ATOM 1392 C CA . HIS A 1 180 ? -2.962 -13.625 -14.429 1.00 88.44 180 HIS A CA 1
ATOM 1393 C C . HIS A 1 180 ? -1.684 -12.780 -14.566 1.00 88.44 180 HIS A C 1
ATOM 1395 O O . HIS A 1 180 ? -1.048 -12.759 -15.622 1.00 88.44 180 HIS A O 1
ATOM 1401 N N . SER A 1 181 ? -1.269 -12.103 -13.490 1.00 80.06 181 SER A N 1
ATOM 1402 C CA . SER A 1 181 ? -0.005 -11.354 -13.473 1.00 80.06 181 SER A CA 1
ATOM 1403 C C . SER A 1 181 ? 1.189 -12.289 -13.666 1.00 80.06 181 SER A C 1
ATOM 1405 O O . SER A 1 181 ? 2.128 -11.958 -14.385 1.00 80.06 181 SER A O 1
ATOM 1407 N N . ARG A 1 182 ? 1.155 -13.475 -13.049 1.00 83.19 182 ARG A N 1
ATOM 1408 C CA . ARG A 1 182 ? 2.209 -14.483 -13.170 1.00 83.19 182 ARG A CA 1
ATOM 1409 C C . ARG A 1 182 ? 2.276 -15.072 -14.578 1.00 83.19 182 ARG A C 1
ATOM 1411 O O . ARG A 1 182 ? 3.376 -15.199 -15.109 1.00 83.19 182 ARG A O 1
ATOM 1418 N N . ASP A 1 183 ? 1.137 -15.376 -15.188 1.00 81.94 183 ASP A N 1
ATOM 1419 C CA . ASP A 1 183 ? 1.077 -15.877 -16.564 1.00 81.94 183 ASP A CA 1
ATOM 1420 C C . ASP A 1 183 ? 1.587 -14.832 -17.563 1.00 81.94 183 ASP A C 1
ATOM 1422 O O . ASP A 1 183 ? 2.404 -15.148 -18.429 1.00 81.94 183 ASP A O 1
ATOM 1426 N N . THR A 1 184 ? 1.205 -13.564 -17.374 1.00 79.62 184 THR A N 1
ATOM 1427 C CA . THR A 1 184 ? 1.712 -12.443 -18.182 1.00 79.62 184 THR A CA 1
ATOM 1428 C C . THR A 1 184 ? 3.231 -12.301 -18.052 1.00 79.62 184 THR A C 1
ATOM 1430 O O . THR A 1 184 ? 3.912 -12.031 -19.039 1.00 79.62 184 THR A O 1
ATOM 1433 N N . LEU A 1 185 ? 3.794 -12.526 -16.858 1.00 77.31 185 LEU A N 1
ATOM 1434 C CA . LEU A 1 185 ? 5.246 -12.512 -16.655 1.00 77.31 185 LEU A CA 1
ATOM 1435 C C . LEU A 1 185 ? 5.956 -13.673 -17.351 1.00 77.31 185 LEU A C 1
ATOM 1437 O O . LEU A 1 185 ? 7.013 -13.450 -17.933 1.00 77.31 185 LEU A O 1
ATOM 1441 N N . TYR A 1 186 ? 5.391 -14.882 -17.347 1.00 77.88 186 TYR A N 1
ATOM 1442 C CA . TYR A 1 186 ? 5.960 -16.000 -18.109 1.00 77.88 186 TYR A CA 1
ATOM 1443 C C . TYR A 1 186 ? 5.899 -15.761 -19.622 1.00 77.88 186 TYR A C 1
ATOM 1445 O O . TYR A 1 186 ? 6.839 -16.102 -20.342 1.00 77.88 186 TYR A O 1
ATOM 1453 N N . GLU A 1 187 ? 4.823 -15.149 -20.121 1.00 74.94 187 GLU A N 1
ATOM 1454 C CA . GLU A 1 187 ? 4.728 -14.769 -21.532 1.00 74.94 187 GLU A CA 1
ATOM 1455 C C . GLU A 1 187 ? 5.734 -13.662 -21.894 1.00 74.94 187 GLU A C 1
ATOM 1457 O O . GLU A 1 187 ? 6.400 -13.742 -22.935 1.00 74.94 187 GLU A O 1
ATOM 1462 N N . ALA A 1 188 ? 5.906 -12.671 -21.013 1.00 72.19 188 ALA A N 1
ATOM 1463 C CA . ALA A 1 188 ? 6.907 -11.621 -21.159 1.00 72.19 188 ALA A CA 1
ATOM 1464 C C . ALA A 1 188 ? 8.334 -12.196 -21.164 1.00 72.19 188 ALA A C 1
ATOM 1466 O O . ALA A 1 188 ? 9.106 -11.857 -22.062 1.00 72.19 188 ALA A O 1
ATOM 1467 N N . ASP A 1 189 ? 8.660 -13.127 -20.264 1.00 73.75 189 ASP A N 1
ATOM 1468 C CA . ASP A 1 189 ? 9.958 -13.818 -20.208 1.00 73.75 189 ASP A CA 1
ATOM 1469 C C . ASP A 1 189 ? 10.242 -14.595 -21.510 1.00 73.75 189 ASP A C 1
ATOM 1471 O O . ASP A 1 189 ? 11.284 -14.431 -22.149 1.00 73.75 189 ASP A O 1
ATOM 1475 N N . GLY A 1 190 ? 9.242 -15.318 -22.030 1.00 76.44 190 GLY A N 1
ATOM 1476 C CA . GLY A 1 190 ? 9.341 -15.979 -23.336 1.00 76.44 190 GLY A CA 1
ATOM 1477 C C . GLY A 1 190 ? 9.483 -15.008 -24.522 1.00 76.44 190 GLY A C 1
ATOM 1478 O O . GLY A 1 190 ? 10.080 -15.342 -25.555 1.00 76.44 190 GLY A O 1
ATOM 1479 N N . SER A 1 191 ? 8.947 -13.788 -24.421 1.00 75.88 191 SER A N 1
ATOM 1480 C CA . SER A 1 191 ? 9.146 -12.735 -25.427 1.00 75.88 191 SER A CA 1
ATOM 1481 C C . SER A 1 191 ? 10.551 -12.115 -25.353 1.00 75.88 191 SER A C 1
ATOM 1483 O O . SER A 1 191 ? 11.152 -11.850 -26.400 1.00 75.88 191 SER A O 1
ATOM 1485 N N . ILE A 1 192 ? 11.117 -11.997 -24.147 1.00 75.50 192 ILE A N 1
ATOM 1486 C CA . ILE A 1 192 ? 12.478 -11.513 -23.887 1.00 75.50 192 ILE A CA 1
ATOM 1487 C C . ILE A 1 192 ? 13.516 -12.503 -24.418 1.00 75.50 192 ILE A C 1
ATOM 1489 O O . ILE A 1 192 ? 14.482 -12.085 -25.061 1.00 75.50 192 ILE A O 1
ATOM 1493 N N . ASP A 1 193 ? 13.300 -13.807 -24.256 1.00 77.19 193 ASP A N 1
ATOM 1494 C CA . ASP A 1 193 ? 14.186 -14.834 -24.812 1.00 77.19 193 ASP A CA 1
ATOM 1495 C C . ASP A 1 193 ? 14.231 -14.795 -26.347 1.00 77.19 193 ASP A C 1
ATOM 1497 O O . ASP A 1 193 ? 15.298 -14.876 -26.972 1.00 77.19 193 ASP A O 1
ATOM 1501 N N . ARG A 1 194 ? 13.074 -14.596 -26.993 1.00 75.50 194 ARG A N 1
ATOM 1502 C CA . ARG A 1 194 ? 12.987 -14.455 -28.457 1.00 75.50 194 ARG A CA 1
ATOM 1503 C C . ARG A 1 194 ? 13.654 -13.171 -28.950 1.00 75.50 194 ARG A C 1
ATOM 1505 O O . ARG A 1 194 ? 14.388 -13.206 -29.947 1.00 75.50 194 ARG A O 1
ATOM 1512 N N . ALA A 1 195 ? 13.444 -12.059 -28.249 1.00 72.94 195 ALA A N 1
ATOM 1513 C CA . ALA A 1 195 ? 14.100 -10.790 -28.546 1.00 72.94 195 ALA A CA 1
ATOM 1514 C C . ALA A 1 195 ? 15.625 -10.898 -28.374 1.00 72.94 195 ALA A C 1
ATOM 1516 O O . ALA A 1 195 ? 16.378 -10.515 -29.271 1.00 72.94 195 ALA A O 1
ATOM 1517 N N . SER A 1 196 ? 16.085 -11.527 -27.291 1.00 81.44 196 SER A N 1
ATOM 1518 C CA . SER A 1 196 ? 17.502 -11.760 -26.990 1.00 81.44 196 SER A CA 1
ATOM 1519 C C . SER A 1 196 ? 18.182 -12.632 -28.042 1.00 81.44 196 SER A C 1
ATOM 1521 O O . SER A 1 196 ? 19.281 -12.313 -28.501 1.00 81.44 196 SER A O 1
ATOM 1523 N N . ASN A 1 197 ? 17.525 -13.700 -28.498 1.00 82.88 197 ASN A N 1
ATOM 1524 C CA . ASN A 1 197 ? 18.050 -14.550 -29.568 1.00 82.88 197 ASN A CA 1
ATOM 1525 C C . ASN A 1 197 ? 18.128 -13.814 -30.912 1.00 82.88 197 ASN A C 1
ATOM 1527 O O . ASN A 1 197 ? 19.101 -13.973 -31.657 1.00 82.88 197 ASN A O 1
ATOM 1531 N N . THR A 1 198 ? 17.147 -12.961 -31.205 1.00 83.81 198 THR A N 1
ATOM 1532 C CA . THR A 1 198 ? 17.152 -12.118 -32.409 1.00 83.81 198 THR A CA 1
ATOM 1533 C C . THR A 1 198 ? 18.281 -11.091 -32.351 1.00 83.81 198 THR A C 1
ATOM 1535 O O . THR A 1 198 ? 19.054 -10.966 -33.304 1.00 83.81 198 THR A O 1
ATOM 1538 N N . LEU A 1 199 ? 18.456 -10.429 -31.207 1.00 80.62 199 LEU A N 1
ATOM 1539 C CA . LEU A 1 199 ? 19.526 -9.464 -30.987 1.00 80.62 199 LEU A CA 1
ATOM 1540 C C . LEU A 1 199 ? 20.911 -10.122 -31.085 1.00 80.62 199 LEU A C 1
ATOM 1542 O O . LEU A 1 199 ? 21.779 -9.619 -31.797 1.00 80.62 199 LEU A O 1
ATOM 1546 N N . ARG A 1 200 ? 21.114 -11.293 -30.464 1.00 85.00 200 ARG A N 1
ATOM 1547 C CA . ARG A 1 200 ? 22.359 -12.078 -30.585 1.00 85.00 200 ARG A CA 1
ATOM 1548 C C . ARG A 1 200 ? 22.674 -12.424 -32.042 1.00 85.00 200 ARG A C 1
ATOM 1550 O O . ARG A 1 200 ? 23.834 -12.341 -32.455 1.00 85.00 200 ARG A O 1
ATOM 1557 N N . LYS A 1 201 ? 21.658 -12.766 -32.844 1.00 89.75 201 LYS A N 1
ATOM 1558 C CA . LYS A 1 201 ? 21.813 -13.009 -34.286 1.00 89.75 201 LYS A CA 1
ATOM 1559 C C . LYS A 1 201 ? 22.239 -11.736 -35.023 1.00 89.75 201 LYS A C 1
ATOM 1561 O O . LYS A 1 201 ? 23.206 -11.795 -35.780 1.00 89.75 201 LYS A O 1
ATOM 1566 N N . MET A 1 202 ? 21.591 -10.599 -34.754 1.00 86.94 202 MET A N 1
ATOM 1567 C CA . MET A 1 202 ? 21.947 -9.302 -35.348 1.00 86.94 202 MET A CA 1
ATOM 1568 C C . MET A 1 202 ? 23.383 -8.884 -34.997 1.00 86.94 202 MET A C 1
ATOM 1570 O O . MET A 1 202 ? 24.151 -8.523 -35.891 1.00 86.94 202 MET A O 1
ATOM 1574 N N . ILE A 1 203 ? 23.787 -9.018 -33.729 1.00 86.00 203 ILE A N 1
ATOM 1575 C CA . ILE A 1 203 ? 25.149 -8.717 -33.257 1.00 86.00 203 ILE A CA 1
ATOM 1576 C C . ILE A 1 203 ? 26.180 -9.586 -33.984 1.00 86.00 203 ILE A C 1
ATOM 1578 O O . ILE A 1 203 ? 27.181 -9.074 -34.491 1.00 86.00 203 ILE A O 1
ATOM 1582 N N . ARG A 1 204 ? 25.928 -10.897 -34.097 1.00 89.25 204 ARG A N 1
ATOM 1583 C CA . ARG A 1 204 ? 26.835 -11.813 -34.799 1.00 89.25 204 ARG A CA 1
ATOM 1584 C C . ARG A 1 204 ? 26.961 -11.458 -36.277 1.00 89.25 204 ARG A C 1
ATOM 1586 O O . ARG A 1 204 ? 28.078 -11.418 -36.791 1.00 89.25 204 ARG A O 1
ATOM 1593 N N . THR A 1 205 ? 25.847 -11.163 -36.948 1.00 90.19 205 THR A N 1
ATOM 1594 C CA . THR A 1 205 ? 25.884 -10.736 -38.352 1.00 90.19 205 THR A CA 1
ATOM 1595 C C . THR A 1 205 ? 26.625 -9.412 -38.521 1.00 90.19 205 THR A C 1
ATOM 1597 O O . THR A 1 205 ? 27.417 -9.280 -39.448 1.00 90.19 205 THR A O 1
ATOM 1600 N N . ALA A 1 206 ? 26.473 -8.463 -37.593 1.00 87.12 206 ALA A N 1
ATOM 1601 C CA . ALA A 1 206 ? 27.193 -7.195 -37.633 1.00 87.12 206 ALA A CA 1
ATOM 1602 C C . ALA A 1 206 ? 28.710 -7.384 -37.458 1.00 87.12 206 ALA A C 1
ATOM 1604 O O . ALA A 1 206 ? 29.491 -6.757 -38.174 1.00 87.12 206 ALA A O 1
ATOM 1605 N N . TYR A 1 207 ? 29.141 -8.273 -36.556 1.00 92.94 207 TYR A N 1
ATOM 1606 C CA . TYR A 1 207 ? 30.563 -8.582 -36.382 1.00 92.94 207 TYR A CA 1
ATOM 1607 C C . TYR A 1 207 ? 31.156 -9.264 -37.621 1.00 92.94 207 TYR A C 1
ATOM 1609 O O . TYR A 1 207 ? 32.235 -8.886 -38.072 1.00 92.94 207 TYR A O 1
ATOM 1617 N N . GLN A 1 208 ? 30.433 -10.218 -38.220 1.00 90.62 208 GLN A N 1
ATOM 1618 C CA . GLN A 1 208 ? 30.857 -10.883 -39.458 1.00 90.62 208 GLN A CA 1
ATOM 1619 C C . GLN A 1 208 ? 31.026 -9.893 -40.615 1.00 90.62 208 GLN A C 1
ATOM 1621 O O . GLN A 1 208 ? 32.050 -9.916 -41.293 1.00 90.62 208 GLN A O 1
ATOM 1626 N N . GLN A 1 209 ? 30.062 -8.989 -40.807 1.00 93.81 209 GLN A N 1
ATOM 1627 C CA . GLN A 1 209 ? 30.133 -7.954 -41.843 1.00 93.81 209 GLN A CA 1
ATOM 1628 C C . GLN A 1 209 ? 31.345 -7.031 -41.637 1.00 93.81 209 GLN A C 1
ATOM 1630 O O . GLN A 1 209 ? 32.106 -6.779 -42.573 1.00 93.81 209 GLN A O 1
ATOM 1635 N N . LYS A 1 210 ? 31.591 -6.595 -40.393 1.00 93.94 210 LYS A N 1
ATOM 1636 C CA . LYS A 1 210 ? 32.770 -5.785 -40.050 1.00 93.94 210 LYS A CA 1
ATOM 1637 C C . LYS A 1 210 ? 34.082 -6.542 -40.300 1.00 93.94 210 LYS A C 1
ATOM 1639 O O . LYS A 1 210 ? 34.983 -5.987 -40.923 1.00 93.94 210 LYS A O 1
ATOM 1644 N N . ALA A 1 211 ? 34.182 -7.811 -39.901 1.00 94.25 211 ALA A N 1
ATOM 1645 C CA . ALA A 1 211 ? 35.381 -8.627 -40.114 1.00 94.25 211 ALA A CA 1
ATOM 1646 C C . ALA A 1 211 ? 35.714 -8.816 -41.605 1.00 94.25 211 ALA A C 1
ATOM 1648 O O . ALA A 1 211 ? 36.871 -8.669 -41.997 1.00 94.25 211 ALA A O 1
ATOM 1649 N N . ILE A 1 212 ? 34.702 -9.070 -42.446 1.00 95.00 212 ILE A N 1
ATOM 1650 C CA . ILE A 1 212 ? 34.877 -9.180 -43.903 1.00 95.00 212 ILE A CA 1
ATOM 1651 C C . ILE A 1 212 ? 35.406 -7.862 -44.481 1.00 95.00 212 ILE A C 1
ATOM 1653 O O . ILE A 1 212 ? 36.355 -7.873 -45.264 1.00 95.00 212 ILE A O 1
ATOM 1657 N N . SER A 1 213 ? 34.843 -6.723 -44.065 1.00 94.75 213 SER A N 1
ATOM 1658 C CA . SER A 1 213 ? 35.299 -5.415 -44.549 1.00 94.75 213 SER A CA 1
ATOM 1659 C C . SER A 1 213 ? 36.768 -5.135 -44.198 1.00 94.75 213 SER A C 1
ATOM 1661 O O . SER A 1 213 ? 37.532 -4.705 -45.062 1.00 94.75 213 SER A O 1
ATOM 1663 N N . TYR A 1 214 ? 37.206 -5.472 -42.978 1.00 96.81 214 TYR A N 1
ATOM 1664 C CA . TYR A 1 214 ? 38.604 -5.313 -42.574 1.00 96.81 214 TYR A CA 1
ATOM 1665 C C . TYR A 1 214 ? 39.552 -6.265 -43.309 1.00 96.81 214 TYR A C 1
ATOM 1667 O O . TYR A 1 214 ? 40.659 -5.856 -43.654 1.00 96.81 214 TYR A O 1
ATOM 1675 N N . ALA A 1 215 ? 39.125 -7.497 -43.607 1.00 96.75 215 ALA A N 1
ATOM 1676 C CA . ALA A 1 215 ? 39.929 -8.442 -44.381 1.00 96.75 215 ALA A CA 1
ATOM 1677 C C . ALA A 1 215 ? 40.210 -7.929 -45.806 1.00 96.75 215 ALA A C 1
ATOM 1679 O O . ALA A 1 215 ? 41.347 -8.006 -46.270 1.00 96.75 215 ALA A O 1
ATOM 1680 N N . ILE A 1 216 ? 39.204 -7.353 -46.478 1.00 96.94 216 ILE A N 1
ATOM 1681 C CA . ILE A 1 216 ? 39.362 -6.769 -47.822 1.00 96.94 216 ILE A CA 1
ATOM 1682 C C . ILE A 1 216 ? 40.305 -5.563 -47.781 1.00 96.94 216 ILE A C 1
ATOM 1684 O O . ILE A 1 216 ? 41.226 -5.476 -48.592 1.00 96.94 216 ILE A O 1
ATOM 1688 N N . ILE A 1 217 ? 40.106 -4.649 -46.825 1.00 97.00 217 ILE A N 1
ATOM 1689 C CA . ILE A 1 217 ? 40.972 -3.472 -46.663 1.00 97.00 217 ILE A CA 1
ATOM 1690 C C . ILE A 1 217 ? 42.421 -3.909 -46.402 1.00 97.00 217 ILE A C 1
ATOM 1692 O O . ILE A 1 217 ? 43.337 -3.406 -47.049 1.00 97.00 217 ILE A O 1
ATOM 1696 N N . GLY A 1 218 ? 42.637 -4.884 -45.513 1.00 96.81 218 GLY A N 1
ATOM 1697 C CA . GLY A 1 218 ? 43.965 -5.428 -45.222 1.00 96.81 218 GLY A CA 1
ATOM 1698 C C . GLY A 1 218 ? 44.634 -6.069 -46.441 1.00 96.81 218 GLY A C 1
ATOM 1699 O O . GLY A 1 218 ? 45.808 -5.809 -46.698 1.00 96.81 218 GLY A O 1
ATOM 1700 N N . LEU A 1 219 ? 43.884 -6.843 -47.234 1.00 96.31 219 LEU A N 1
ATOM 1701 C CA . LEU A 1 219 ? 44.371 -7.430 -48.486 1.00 96.31 219 LEU A CA 1
ATOM 1702 C C . LEU A 1 219 ? 44.828 -6.346 -49.477 1.00 96.31 219 LEU A C 1
ATOM 1704 O O . LEU A 1 219 ? 45.899 -6.471 -50.068 1.00 96.31 219 LEU A O 1
ATOM 1708 N N . LEU A 1 220 ? 44.039 -5.278 -49.644 1.00 96.44 220 LEU A N 1
ATOM 1709 C CA . LEU A 1 220 ? 44.371 -4.165 -50.541 1.00 96.44 220 LEU A CA 1
ATOM 1710 C C . LEU A 1 220 ? 45.645 -3.434 -50.104 1.00 96.44 220 LEU A C 1
ATOM 1712 O O . LEU A 1 220 ? 46.499 -3.143 -50.943 1.00 96.44 220 LEU A O 1
ATOM 1716 N N . VAL A 1 221 ? 45.796 -3.169 -48.803 1.00 96.19 221 VAL A N 1
ATOM 1717 C CA . VAL A 1 221 ? 47.004 -2.537 -48.249 1.00 96.19 221 VAL A CA 1
ATOM 1718 C C . VAL A 1 221 ? 48.227 -3.426 -48.467 1.00 96.19 221 VAL A C 1
ATOM 1720 O O . VAL A 1 221 ? 49.258 -2.938 -48.925 1.00 96.19 221 VAL A O 1
ATOM 1723 N N . LEU A 1 222 ? 48.107 -4.733 -48.221 1.00 94.56 222 LEU A N 1
ATOM 1724 C CA . LEU A 1 222 ? 49.198 -5.686 -48.424 1.00 94.56 222 LEU A CA 1
ATOM 1725 C C . LEU A 1 222 ? 49.639 -5.734 -49.895 1.00 94.56 222 LEU A C 1
ATOM 1727 O O . LEU A 1 222 ? 50.837 -5.728 -50.174 1.00 94.56 222 LEU A O 1
ATOM 1731 N N . LEU A 1 223 ? 48.691 -5.714 -50.837 1.00 94.69 223 LEU A N 1
ATOM 1732 C CA . LEU A 1 223 ? 48.980 -5.682 -52.274 1.00 94.69 223 LEU A CA 1
ATOM 1733 C C . LEU A 1 223 ? 49.701 -4.381 -52.671 1.00 94.69 223 LEU A C 1
ATOM 1735 O O . LEU A 1 223 ? 50.694 -4.424 -53.398 1.00 94.69 223 LEU A O 1
ATOM 1739 N N . MET A 1 224 ? 49.261 -3.233 -52.144 1.00 94.06 224 MET A N 1
ATOM 1740 C CA . MET A 1 224 ? 49.927 -1.942 -52.364 1.00 94.06 224 MET A CA 1
ATOM 1741 C C . MET A 1 224 ? 51.359 -1.930 -51.819 1.00 94.06 224 MET A C 1
ATOM 1743 O O . MET A 1 224 ? 52.276 -1.525 -52.534 1.00 94.06 224 MET A O 1
ATOM 1747 N N . CYS A 1 225 ? 51.577 -2.429 -50.599 1.00 93.06 225 CYS A N 1
ATOM 1748 C CA . CYS A 1 225 ? 52.918 -2.587 -50.033 1.00 93.06 225 CYS A CA 1
ATOM 1749 C C . CYS A 1 225 ? 53.787 -3.513 -50.897 1.00 93.06 225 CYS A C 1
ATOM 1751 O O . CYS A 1 225 ? 54.901 -3.143 -51.251 1.00 93.06 225 CYS A O 1
ATOM 1753 N N . GLY A 1 226 ? 53.256 -4.663 -51.326 1.00 92.69 226 GLY A N 1
ATOM 1754 C CA . GLY A 1 226 ? 53.980 -5.606 -52.181 1.00 92.69 226 GLY A CA 1
ATOM 1755 C C . GLY A 1 226 ? 54.392 -5.012 -53.531 1.00 92.69 226 GLY A C 1
ATOM 1756 O O . GLY A 1 226 ? 55.510 -5.243 -53.994 1.00 92.69 226 GLY A O 1
ATOM 1757 N N . VAL A 1 227 ? 53.536 -4.194 -54.155 1.00 91.38 227 VAL A N 1
ATOM 1758 C CA . VAL A 1 227 ? 53.888 -3.468 -55.387 1.00 91.38 227 VAL A CA 1
ATOM 1759 C C . VAL A 1 227 ? 55.000 -2.452 -55.125 1.00 91.38 227 VAL A C 1
ATOM 1761 O O . VAL A 1 227 ? 55.954 -2.395 -55.902 1.00 91.38 227 VAL A O 1
ATOM 1764 N N . LEU A 1 228 ? 54.929 -1.689 -54.032 1.00 87.12 228 LEU A N 1
ATOM 1765 C CA . LEU A 1 228 ? 55.978 -0.734 -53.660 1.00 87.12 228 LEU A CA 1
ATOM 1766 C C . LEU A 1 228 ? 57.318 -1.432 -53.386 1.00 87.12 228 LEU A C 1
ATOM 1768 O O . LEU A 1 228 ? 58.346 -0.984 -53.894 1.00 87.12 228 LEU A O 1
ATOM 1772 N N . ASP A 1 229 ? 57.318 -2.562 -52.681 1.00 85.31 229 ASP A N 1
ATOM 1773 C CA . ASP A 1 229 ? 58.523 -3.361 -52.426 1.00 85.31 229 ASP A CA 1
ATOM 1774 C C . ASP A 1 229 ? 59.093 -3.958 -53.717 1.00 85.31 229 ASP A C 1
ATOM 1776 O O . ASP A 1 229 ? 60.302 -3.908 -53.955 1.00 85.31 229 ASP A O 1
ATOM 1780 N N . SER A 1 230 ? 58.226 -4.476 -54.594 1.00 81.75 230 SER A N 1
ATOM 1781 C CA . SER A 1 230 ? 58.634 -5.001 -55.902 1.00 81.75 230 SER A CA 1
ATOM 1782 C C . SER A 1 230 ? 59.205 -3.911 -56.809 1.00 81.75 230 SER A C 1
ATOM 1784 O O . SER A 1 230 ? 60.137 -4.164 -57.564 1.00 81.75 230 SER A O 1
ATOM 1786 N N . ARG A 1 231 ? 58.711 -2.672 -56.696 1.00 78.31 231 ARG A N 1
ATOM 1787 C CA . ARG A 1 231 ? 59.251 -1.519 -57.422 1.00 78.31 231 ARG A CA 1
ATOM 1788 C C . ARG A 1 231 ? 60.555 -1.003 -56.814 1.00 78.31 231 ARG A C 1
ATOM 1790 O O . ARG A 1 231 ? 61.397 -0.493 -57.548 1.00 78.31 231 ARG A O 1
ATOM 1797 N N . SER A 1 232 ? 60.736 -1.170 -55.506 1.00 70.88 232 SER A N 1
ATOM 1798 C CA . SER A 1 232 ? 61.965 -0.827 -54.778 1.00 70.88 232 SER A CA 1
ATOM 1799 C C . SER A 1 232 ? 63.104 -1.822 -55.035 1.00 70.88 232 SER A C 1
ATOM 1801 O O . SER A 1 232 ? 64.266 -1.503 -54.793 1.00 70.88 232 SER A O 1
ATOM 1803 N N . ARG A 1 233 ? 62.796 -3.016 -55.561 1.00 65.56 233 ARG A N 1
ATOM 1804 C CA . ARG A 1 233 ? 63.772 -3.993 -56.062 1.00 65.56 233 ARG A CA 1
ATOM 1805 C C . ARG A 1 233 ? 63.813 -3.926 -57.594 1.00 65.56 233 ARG A C 1
ATOM 1807 O O . ARG A 1 233 ? 63.028 -4.613 -58.242 1.00 65.56 233 ARG A O 1
ATOM 1814 N N . PRO A 1 234 ? 64.695 -3.124 -58.218 1.00 61.88 234 PRO A N 1
ATOM 1815 C CA . PRO A 1 234 ? 64.784 -3.082 -59.670 1.00 61.88 234 PRO A CA 1
ATOM 1816 C C . PRO A 1 234 ? 65.376 -4.399 -60.188 1.00 61.88 234 PRO A C 1
ATOM 1818 O O . PRO A 1 234 ? 66.586 -4.560 -60.293 1.00 61.88 234 PRO A O 1
ATOM 1821 N N . ALA A 1 235 ? 64.511 -5.347 -60.531 1.00 58.12 235 ALA A N 1
ATOM 1822 C CA . ALA A 1 235 ? 64.851 -6.499 -61.350 1.00 58.12 235 ALA A CA 1
ATOM 1823 C C . ALA A 1 235 ? 63.950 -6.478 -62.587 1.00 58.12 235 ALA A C 1
ATOM 1825 O O . ALA A 1 235 ? 62.968 -7.209 -62.682 1.00 58.12 235 ALA A O 1
ATOM 1826 N N . TYR A 1 236 ? 64.285 -5.600 -63.533 1.00 59.25 236 TYR A N 1
ATOM 1827 C CA . TYR A 1 236 ? 63.828 -5.729 -64.912 1.00 59.25 236 TYR A CA 1
ATOM 1828 C C . TYR A 1 236 ? 64.866 -6.584 -65.647 1.00 59.25 236 TYR A C 1
ATOM 1830 O O . TYR A 1 236 ? 65.926 -6.058 -65.991 1.00 59.25 236 TYR A O 1
ATOM 1838 N N . PRO A 1 237 ? 64.632 -7.886 -65.886 1.00 59.66 237 PRO A N 1
ATOM 1839 C CA . PRO A 1 237 ? 65.392 -8.577 -66.908 1.00 59.66 237 PRO A CA 1
ATOM 1840 C C . PRO A 1 237 ? 65.010 -7.965 -68.259 1.00 59.66 237 PRO A C 1
ATOM 1842 O O . PRO A 1 237 ? 63.849 -7.936 -68.670 1.00 59.66 237 PRO A O 1
ATOM 1845 N N . SER A 1 238 ? 66.019 -7.412 -68.912 1.00 57.12 238 SER A N 1
ATOM 1846 C CA . SER A 1 238 ? 66.001 -6.895 -70.268 1.00 57.12 238 SER A CA 1
ATOM 1847 C C . SER A 1 238 ? 65.591 -7.993 -71.253 1.00 57.12 238 SER A C 1
ATOM 1849 O O . SER A 1 238 ? 66.306 -8.975 -71.436 1.00 57.12 238 SER A O 1
ATOM 1851 N N . PHE A 1 239 ? 64.453 -7.818 -71.927 1.00 53.75 239 PHE A N 1
ATOM 1852 C CA . PHE A 1 239 ? 64.142 -8.584 -73.134 1.00 53.75 239 PHE A CA 1
ATOM 1853 C C . PHE A 1 239 ? 65.005 -8.054 -74.293 1.00 53.75 239 PHE A C 1
ATOM 1855 O O . PHE A 1 239 ? 64.891 -6.871 -74.628 1.00 53.75 239 PHE A O 1
ATOM 1862 N N . PRO A 1 240 ? 65.865 -8.876 -74.921 1.00 52.53 240 PRO A N 1
ATOM 1863 C CA . PRO A 1 240 ? 66.606 -8.455 -76.097 1.00 52.53 240 PRO A CA 1
ATOM 1864 C C . PRO A 1 240 ? 65.687 -8.431 -77.324 1.00 52.53 240 PRO A C 1
ATOM 1866 O O . PRO A 1 240 ? 65.008 -9.404 -77.655 1.00 52.53 240 PRO A O 1
ATOM 1869 N N . GLN A 1 241 ? 65.706 -7.295 -78.019 1.00 57.28 241 GLN A N 1
ATOM 1870 C CA . GLN A 1 241 ? 65.187 -7.140 -79.372 1.00 57.28 241 GLN A CA 1
ATOM 1871 C C . GLN A 1 241 ? 65.835 -8.175 -80.299 1.00 57.28 241 GLN A C 1
ATOM 1873 O O . GLN A 1 241 ? 67.054 -8.200 -80.452 1.00 57.28 241 GLN A O 1
ATOM 1878 N N . SER A 1 242 ? 65.027 -8.991 -80.971 1.00 46.28 242 SER A N 1
ATOM 1879 C CA . SER A 1 242 ? 65.470 -9.716 -82.161 1.00 46.28 242 SER A CA 1
ATOM 1880 C C . SER A 1 242 ? 64.388 -9.692 -83.244 1.00 46.28 242 SER A C 1
ATOM 1882 O O . SER A 1 242 ? 63.411 -10.425 -83.214 1.00 46.28 242 SER A O 1
ATOM 1884 N N . VAL A 1 243 ? 64.595 -8.753 -84.172 1.00 52.09 243 VAL A N 1
ATOM 1885 C CA . VAL A 1 243 ? 64.496 -8.902 -85.632 1.00 52.09 243 VAL A CA 1
ATOM 1886 C C . VAL A 1 243 ? 63.207 -9.518 -86.202 1.00 52.09 243 VAL A C 1
ATOM 1888 O O . VAL A 1 243 ? 63.003 -10.727 -86.216 1.00 52.09 243 VAL A O 1
ATOM 1891 N N . CYS A 1 244 ? 62.403 -8.658 -86.834 1.00 52.22 244 CYS A N 1
ATOM 1892 C CA . CYS A 1 244 ? 61.479 -9.043 -87.901 1.00 52.22 244 CYS A CA 1
ATOM 1893 C C . CYS A 1 244 ? 62.242 -9.640 -89.095 1.00 52.22 244 CYS A C 1
ATOM 1895 O O . CYS A 1 244 ? 63.217 -9.030 -89.542 1.00 52.22 244 CYS A O 1
ATOM 1897 N N . PRO A 1 245 ? 61.691 -10.671 -89.754 1.00 54.78 245 PRO A N 1
ATOM 1898 C CA . PRO A 1 245 ? 61.774 -10.729 -91.198 1.00 54.78 245 PRO A CA 1
ATOM 1899 C C . PRO A 1 245 ? 60.392 -10.695 -91.846 1.00 54.78 245 PRO A C 1
ATOM 1901 O O . PRO A 1 245 ? 59.371 -11.168 -91.353 1.00 54.78 245 PRO A O 1
ATOM 1904 N N . ARG A 1 246 ? 60.434 -10.040 -92.991 1.00 43.38 246 ARG A N 1
ATOM 1905 C CA . ARG A 1 246 ? 59.378 -9.598 -93.875 1.00 43.38 246 ARG A CA 1
ATOM 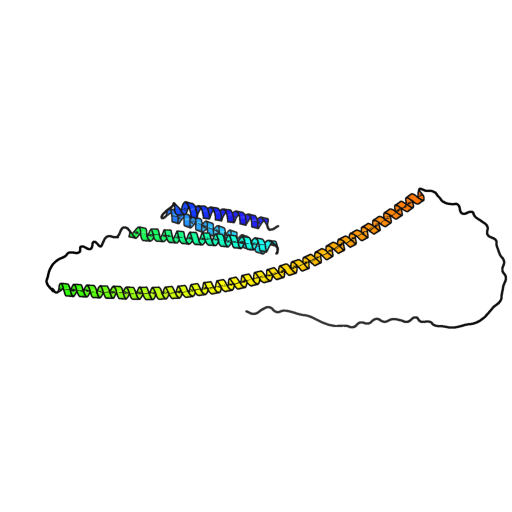1906 C C . ARG A 1 246 ? 59.120 -10.681 -94.933 1.00 43.38 246 ARG A C 1
ATOM 1908 O O . ARG A 1 246 ? 60.077 -11.194 -95.493 1.00 43.38 246 ARG A O 1
ATOM 1915 N N . LEU A 1 247 ? 57.839 -10.895 -95.256 1.00 48.22 247 LEU A N 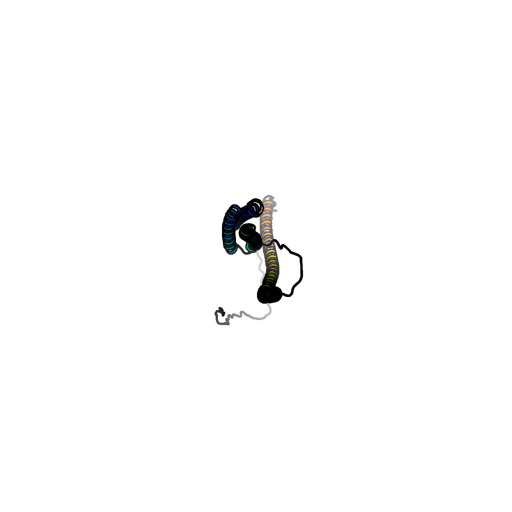1
ATOM 1916 C CA . LEU A 1 247 ? 57.284 -11.428 -96.517 1.00 48.22 247 LEU A CA 1
ATOM 1917 C C . LEU A 1 247 ? 57.719 -12.830 -96.991 1.00 48.22 247 LEU A C 1
ATOM 1919 O O . LEU A 1 247 ? 58.822 -13.004 -97.490 1.00 48.22 247 LEU A O 1
ATOM 1923 N N . GLN A 1 248 ? 56.745 -13.739 -97.114 1.00 44.53 248 GLN A N 1
ATOM 1924 C CA . GLN A 1 248 ? 56.449 -14.344 -98.420 1.00 44.53 248 GLN A CA 1
ATOM 1925 C C . GLN A 1 248 ? 55.024 -14.908 -98.478 1.00 44.53 248 GLN A C 1
ATOM 1927 O O . GLN A 1 248 ? 54.594 -15.690 -97.636 1.00 44.53 248 GLN A O 1
ATOM 1932 N N . ALA A 1 249 ? 54.292 -14.453 -99.491 1.00 47.44 249 ALA A N 1
ATOM 1933 C CA . ALA A 1 249 ? 52.979 -14.936 -99.878 1.00 47.44 249 ALA A CA 1
ATOM 1934 C C . ALA A 1 249 ? 53.118 -16.192 -100.752 1.00 47.44 249 ALA A C 1
ATOM 1936 O O . ALA A 1 249 ? 53.931 -16.201 -101.674 1.00 47.44 249 ALA A O 1
ATOM 1937 N N . VAL A 1 250 ? 52.272 -17.200 -100.524 1.00 54.97 250 VAL A N 1
ATOM 1938 C CA . VAL A 1 250 ? 51.983 -18.272 -101.492 1.00 54.97 250 VAL A CA 1
ATOM 1939 C C . VAL A 1 250 ? 50.473 -18.550 -101.469 1.00 54.97 250 VAL A C 1
ATOM 1941 O O . VAL A 1 250 ? 49.910 -18.700 -100.382 1.00 54.97 250 VAL A O 1
ATOM 1944 N N . PRO A 1 251 ? 49.788 -18.588 -102.630 1.00 56.94 251 PRO A N 1
ATOM 1945 C CA . PRO A 1 251 ? 48.339 -18.724 -102.691 1.00 56.94 251 PRO A CA 1
ATOM 1946 C C . PRO A 1 251 ? 47.849 -20.162 -102.967 1.00 56.94 251 PRO A C 1
ATOM 1948 O O . PRO A 1 251 ? 48.519 -20.963 -103.609 1.00 56.94 251 PRO A O 1
ATOM 1951 N N . LEU A 1 252 ? 46.585 -20.380 -102.575 1.00 51.25 252 LEU A N 1
ATOM 1952 C CA . LEU A 1 252 ? 45.551 -21.250 -103.171 1.00 51.25 252 LEU A CA 1
ATOM 1953 C C . LEU A 1 252 ? 45.667 -22.788 -103.075 1.00 51.25 252 LEU A C 1
ATOM 1955 O O . LEU A 1 252 ? 46.306 -23.430 -103.901 1.00 51.25 252 LEU A O 1
ATOM 1959 N N . ARG A 1 253 ? 44.754 -23.390 -102.287 1.00 45.38 253 ARG A N 1
ATOM 1960 C CA . ARG A 1 253 ? 43.745 -24.331 -102.830 1.00 45.38 253 ARG A CA 1
ATOM 1961 C C . ARG A 1 253 ? 42.542 -24.534 -101.886 1.00 45.38 253 ARG A C 1
ATOM 1963 O O . ARG A 1 253 ? 42.666 -25.043 -100.782 1.00 45.38 253 ARG A O 1
ATOM 1970 N N . ARG A 1 254 ? 41.366 -24.112 -102.367 1.00 53.22 254 ARG A N 1
ATOM 1971 C CA . ARG A 1 254 ? 39.993 -24.451 -101.916 1.00 53.22 254 ARG A CA 1
ATOM 1972 C C . ARG A 1 254 ? 39.698 -25.962 -102.116 1.00 53.22 254 ARG A C 1
ATOM 1974 O O . ARG A 1 254 ? 40.496 -26.611 -102.791 1.00 53.22 254 ARG A O 1
ATOM 1981 N N . PRO A 1 255 ? 38.474 -26.484 -101.856 1.00 61.06 255 PRO A N 1
ATOM 1982 C CA . PRO A 1 255 ? 37.435 -26.203 -100.838 1.00 61.06 255 PRO A CA 1
ATOM 1983 C C . PRO A 1 255 ? 36.893 -27.513 -100.192 1.00 61.06 255 PRO A C 1
ATOM 1985 O O . PRO A 1 255 ? 37.171 -28.596 -100.693 1.00 61.06 255 PRO A O 1
ATOM 1988 N N . ARG A 1 256 ? 35.975 -27.437 -99.210 1.00 48.12 256 ARG A N 1
ATOM 1989 C CA . ARG A 1 256 ? 34.600 -27.993 -99.341 1.00 48.12 256 ARG A CA 1
ATOM 1990 C C . ARG A 1 256 ? 33.775 -27.922 -98.048 1.00 48.12 256 ARG A C 1
ATOM 1992 O O . ARG A 1 256 ? 34.192 -28.439 -97.027 1.00 48.12 256 ARG A O 1
ATOM 1999 N N . ARG A 1 257 ? 32.535 -27.456 -98.267 1.00 46.34 257 ARG A N 1
ATOM 2000 C CA . ARG A 1 257 ? 31.253 -27.857 -97.652 1.00 46.34 257 ARG A CA 1
ATOM 2001 C C . ARG A 1 257 ? 31.052 -27.449 -96.191 1.00 46.34 257 ARG A C 1
ATOM 2003 O O . ARG A 1 257 ? 31.790 -27.855 -95.316 1.00 46.34 257 ARG A O 1
ATOM 2010 N N . ALA A 1 258 ? 30.145 -26.494 -95.986 1.00 42.91 258 ALA A N 1
ATOM 2011 C CA . ALA A 1 258 ? 28.714 -26.720 -95.708 1.00 42.91 258 ALA A CA 1
ATOM 2012 C C . ALA A 1 258 ? 28.557 -26.920 -94.193 1.00 42.91 258 ALA A C 1
ATOM 2014 O O . ALA A 1 258 ? 29.343 -27.620 -93.582 1.00 42.91 258 ALA A O 1
ATOM 2015 N N . THR A 1 259 ? 27.615 -26.315 -93.491 1.00 52.91 259 THR A N 1
ATOM 2016 C CA . THR A 1 259 ? 26.199 -26.116 -93.800 1.00 52.91 259 THR A CA 1
ATOM 2017 C C . THR A 1 259 ? 25.679 -25.185 -92.690 1.00 52.91 259 THR A C 1
ATOM 2019 O O . THR A 1 259 ? 26.196 -25.289 -91.586 1.00 52.91 259 THR A O 1
ATOM 2022 N N . MET A 1 260 ? 24.726 -24.293 -93.008 1.00 43.44 260 MET A N 1
ATOM 2023 C CA . MET A 1 260 ? 23.474 -24.009 -92.261 1.00 43.44 260 MET A CA 1
ATOM 2024 C C . MET A 1 260 ? 23.517 -23.920 -90.717 1.00 43.44 260 MET A C 1
ATOM 2026 O O . MET A 1 260 ? 24.121 -24.741 -90.057 1.00 43.44 260 MET A O 1
ATOM 2030 N N . LEU A 1 261 ? 22.779 -23.092 -89.988 1.00 42.34 261 LEU A N 1
ATOM 2031 C CA . LEU A 1 261 ? 21.702 -22.110 -90.151 1.00 42.34 261 LEU A CA 1
ATOM 2032 C C . LEU A 1 261 ? 21.351 -21.716 -88.691 1.00 42.34 261 LEU A C 1
ATOM 2034 O O . LEU A 1 261 ? 21.787 -22.379 -87.754 1.00 42.34 261 LEU A O 1
ATOM 2038 N N . SER A 1 262 ? 20.443 -20.752 -88.525 1.00 51.50 262 SER A N 1
ATOM 2039 C CA . SER A 1 262 ? 19.679 -20.487 -87.291 1.00 51.50 262 SER A CA 1
ATOM 2040 C C . SER A 1 262 ? 20.427 -19.638 -86.253 1.00 51.50 262 SER A C 1
ATOM 2042 O O . SER A 1 262 ? 21.288 -20.117 -85.532 1.00 51.50 262 SER A O 1
ATOM 2044 N N . GLN A 1 263 ? 20.235 -18.314 -86.193 1.00 49.22 263 GLN A N 1
ATOM 2045 C CA . GLN A 1 263 ? 18.992 -17.630 -85.796 1.00 49.22 263 GLN A CA 1
ATOM 2046 C C . GLN A 1 263 ? 18.307 -18.315 -84.604 1.00 49.22 263 GLN A C 1
ATOM 2048 O O . GLN A 1 263 ? 17.694 -19.363 -84.781 1.00 49.22 263 GLN A O 1
ATOM 2053 N N . GLN A 1 264 ? 18.334 -17.674 -83.433 1.00 52.88 264 GLN A N 1
ATOM 2054 C CA . GLN A 1 264 ? 17.089 -17.197 -82.826 1.00 52.88 264 GLN A CA 1
ATOM 2055 C C . GLN A 1 264 ? 17.343 -16.230 -81.668 1.00 52.88 264 GLN A C 1
ATOM 2057 O O . GLN A 1 264 ? 17.712 -16.596 -80.558 1.00 52.88 264 GLN A O 1
ATOM 2062 N N . SER A 1 265 ? 17.086 -14.964 -81.967 1.00 50.41 265 SER A N 1
ATOM 2063 C CA . SER A 1 265 ? 16.451 -14.023 -81.058 1.00 50.41 265 SER A CA 1
ATOM 2064 C C . SER A 1 265 ? 14.993 -14.439 -80.836 1.00 50.41 265 SER A C 1
ATOM 2066 O O . SER A 1 265 ? 14.273 -14.569 -81.820 1.00 50.41 265 SER A O 1
ATOM 2068 N N . LEU A 1 266 ? 14.533 -14.562 -79.594 1.00 49.06 266 LEU A N 1
ATOM 2069 C CA . LEU A 1 266 ? 13.138 -14.318 -79.205 1.00 49.06 266 LEU A CA 1
ATOM 2070 C C . LEU A 1 266 ? 13.164 -13.989 -77.697 1.00 49.06 266 LEU A C 1
ATOM 2072 O O . LEU A 1 266 ? 13.729 -14.748 -76.923 1.00 49.06 266 LEU A O 1
ATOM 2076 N N . GLN A 1 267 ? 12.819 -12.784 -77.242 1.00 48.50 267 GLN A N 1
ATOM 2077 C CA . GLN A 1 267 ? 11.516 -12.106 -77.285 1.00 48.50 267 GLN A CA 1
ATOM 2078 C C . GLN A 1 267 ? 10.844 -12.171 -75.902 1.00 48.50 267 GLN A C 1
ATOM 2080 O O . GLN A 1 267 ? 10.529 -13.231 -75.382 1.00 48.50 267 GLN A O 1
ATOM 2085 N N . GLN A 1 268 ? 10.711 -10.975 -75.326 1.00 44.62 268 GLN A N 1
ATOM 2086 C CA . GLN A 1 268 ? 9.563 -10.422 -74.598 1.00 44.62 268 GLN A CA 1
ATOM 2087 C C . GLN A 1 268 ? 8.525 -11.391 -73.996 1.00 44.62 268 GLN A C 1
ATOM 2089 O O . GLN A 1 268 ? 7.839 -12.093 -74.733 1.00 44.62 268 GLN A O 1
ATOM 2094 N N . SER A 1 269 ? 8.181 -11.186 -72.718 1.00 48.81 269 SER A N 1
ATOM 2095 C CA . SER A 1 269 ? 6.931 -10.465 -72.408 1.00 48.81 269 SER A CA 1
ATOM 2096 C C . SER A 1 269 ? 6.781 -10.032 -70.938 1.00 48.81 269 SER A C 1
ATOM 2098 O O . SER A 1 269 ? 7.288 -10.708 -70.044 1.00 48.81 269 SER A O 1
ATOM 2100 N N . PRO A 1 270 ? 6.062 -8.915 -70.701 1.00 57.97 270 PRO A N 1
ATOM 2101 C CA . PRO A 1 270 ? 5.569 -8.438 -69.409 1.00 57.97 270 PRO A CA 1
ATOM 2102 C C . PRO A 1 270 ? 4.117 -8.898 -69.136 1.00 57.97 270 PRO A C 1
ATOM 2104 O O . PRO A 1 270 ? 3.409 -9.308 -70.051 1.00 57.97 270 PRO A O 1
ATOM 2107 N N . GLY A 1 271 ? 3.646 -8.750 -67.894 1.00 43.78 271 GLY A N 1
ATOM 2108 C CA . GLY A 1 271 ? 2.222 -8.854 -67.516 1.00 43.78 271 GLY A CA 1
ATOM 2109 C C . GLY A 1 271 ? 2.070 -9.249 -66.041 1.00 43.78 271 GLY A C 1
ATOM 2110 O O . GLY A 1 271 ? 2.415 -10.365 -65.679 1.00 43.78 271 GLY A O 1
ATOM 2111 N N . LEU A 1 272 ? 1.816 -8.339 -65.092 1.00 50.16 272 LEU A N 1
ATOM 2112 C CA . LEU A 1 272 ? 0.526 -7.713 -64.733 1.00 50.16 272 LEU A CA 1
ATOM 2113 C C . LEU A 1 272 ? -0.634 -8.702 -64.526 1.00 50.16 272 LEU A C 1
ATOM 2115 O O . LEU A 1 272 ? -1.343 -9.001 -65.472 1.00 50.16 272 LEU A O 1
ATOM 2119 N N . HIS A 1 273 ? -0.883 -9.076 -63.266 1.00 51.69 273 HIS A N 1
ATOM 2120 C CA . HIS A 1 273 ? -2.214 -9.306 -62.675 1.00 51.69 273 HIS A CA 1
ATOM 2121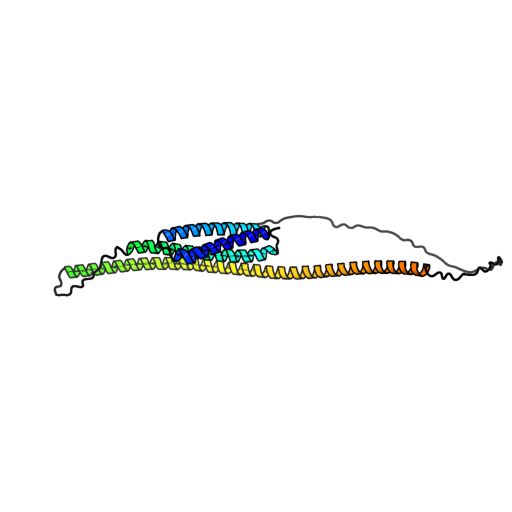 C C . HIS A 1 273 ? -2.082 -8.969 -61.172 1.00 51.69 273 HIS A C 1
ATOM 2123 O O . HIS A 1 273 ? -1.348 -9.632 -60.451 1.00 51.69 273 HIS A O 1
ATOM 2129 N N . ALA A 1 274 ? -2.495 -7.789 -60.706 1.00 44.81 274 ALA A N 1
ATOM 2130 C CA . ALA A 1 274 ? -3.872 -7.441 -60.348 1.00 44.81 274 ALA A CA 1
ATOM 2131 C C . ALA A 1 274 ? -4.465 -8.374 -59.275 1.00 44.81 274 ALA A C 1
ATOM 2133 O O . ALA A 1 274 ? -5.077 -9.376 -59.616 1.00 44.81 274 ALA A O 1
ATOM 2134 N N . TRP A 1 275 ? -4.354 -7.985 -57.999 1.00 51.84 275 TRP A N 1
ATOM 2135 C CA . TRP A 1 275 ? -5.407 -8.223 -57.008 1.00 51.84 275 TRP A CA 1
ATOM 2136 C C . TRP A 1 275 ? -5.668 -6.925 -56.241 1.00 51.84 275 TRP A C 1
ATOM 2138 O O . TRP A 1 275 ? -4.791 -6.328 -55.622 1.00 51.84 275 TRP A O 1
ATOM 2148 N N . HIS A 1 276 ? -6.896 -6.471 -56.444 1.00 49.16 276 HIS A N 1
ATOM 2149 C CA . HIS A 1 276 ? -7.557 -5.282 -55.943 1.00 49.16 276 HIS A CA 1
ATOM 2150 C C . HIS A 1 276 ? -7.853 -5.360 -54.437 1.00 49.16 276 HIS A C 1
ATOM 2152 O O . HIS A 1 276 ? -8.088 -6.450 -53.936 1.00 49.16 276 HIS A O 1
ATOM 2158 N N . PHE A 1 277 ? -7.960 -4.166 -53.829 1.00 40.59 277 PHE A N 1
ATOM 2159 C CA . PHE A 1 277 ? -8.927 -3.719 -52.801 1.00 40.59 277 PHE A CA 1
ATOM 2160 C C . PHE A 1 277 ? -9.149 -4.568 -51.529 1.00 40.59 277 PHE A C 1
ATOM 2162 O O . PHE A 1 277 ? -9.275 -5.775 -51.583 1.00 40.59 277 PHE A O 1
ATOM 2169 N N . ALA A 1 278 ? -9.450 -4.040 -50.345 1.00 49.00 278 ALA A N 1
ATOM 2170 C CA . ALA A 1 278 ? -9.451 -2.730 -49.689 1.00 49.00 278 ALA A CA 1
ATOM 2171 C C . ALA A 1 278 ? -9.950 -3.030 -48.231 1.00 49.00 278 ALA A C 1
ATOM 2173 O O . ALA A 1 278 ? -9.746 -4.155 -47.778 1.00 49.00 278 ALA A O 1
ATOM 2174 N N . PRO A 1 279 ? -10.523 -2.114 -47.421 1.00 62.62 279 PRO A N 1
ATOM 2175 C CA . PRO A 1 279 ? -10.017 -1.883 -46.071 1.00 62.62 279 PRO A CA 1
ATOM 2176 C C . PRO A 1 279 ? -11.083 -2.083 -44.968 1.00 62.62 279 PRO A C 1
ATOM 2178 O O . PRO A 1 279 ? -12.245 -2.386 -45.223 1.00 62.62 279 PRO A O 1
ATOM 2181 N N . SER A 1 280 ? -10.692 -1.715 -43.745 1.00 45.72 280 SER A N 1
ATOM 2182 C CA . SER A 1 280 ? -11.515 -0.997 -42.757 1.00 45.72 280 SER A CA 1
ATOM 2183 C C . SER A 1 280 ? -11.987 -1.758 -41.503 1.00 45.72 280 SER A C 1
ATOM 2185 O O . SER A 1 280 ? -12.778 -2.686 -41.548 1.00 45.72 280 SER A O 1
ATOM 2187 N N . LYS A 1 281 ? -11.539 -1.187 -40.374 1.00 49.47 281 LYS A N 1
ATOM 2188 C CA . LYS A 1 281 ? -12.343 -0.664 -39.256 1.00 49.47 281 LYS A CA 1
ATOM 2189 C C . LYS A 1 281 ? -12.914 -1.627 -38.197 1.00 49.47 281 LYS A C 1
ATOM 2191 O O . LYS A 1 281 ? -13.845 -2.374 -38.440 1.00 49.47 281 LYS A O 1
ATOM 2196 N N . ARG A 1 282 ? -12.489 -1.304 -36.961 1.00 48.09 282 ARG A N 1
ATOM 2197 C CA . ARG A 1 282 ? -13.333 -0.881 -35.821 1.00 48.09 282 ARG A CA 1
ATOM 2198 C C . ARG A 1 282 ? -14.161 -1.968 -35.142 1.00 48.09 282 ARG A C 1
ATOM 2200 O O . ARG A 1 282 ? -15.197 -2.320 -35.671 1.00 48.09 282 ARG A O 1
ATOM 2207 N N . TRP A 1 283 ? -13.821 -2.250 -33.881 1.00 48.38 283 TRP A N 1
ATOM 2208 C CA . TRP A 1 283 ? -14.794 -2.478 -32.805 1.00 48.38 283 TRP A CA 1
ATOM 2209 C C . TRP A 1 283 ? -14.233 -1.949 -31.469 1.00 48.38 283 TRP A C 1
ATOM 2211 O O . TRP A 1 283 ? -13.390 -2.579 -30.843 1.00 48.38 283 TRP A O 1
ATOM 2221 N N . LEU A 1 284 ? -14.689 -0.753 -31.071 1.00 54.28 284 LEU A N 1
ATOM 2222 C CA . LEU A 1 284 ? -15.144 -0.517 -29.693 1.00 54.28 284 LEU A CA 1
ATOM 2223 C C . LEU A 1 284 ? -16.492 -1.259 -29.609 1.00 54.28 284 LEU A C 1
ATOM 2225 O O . LEU A 1 284 ? -17.256 -1.176 -30.568 1.00 54.28 284 LEU A O 1
ATOM 2229 N N . GLY A 1 285 ? -16.797 -2.091 -28.621 1.00 55.31 285 GLY A N 1
ATOM 2230 C CA . GLY A 1 285 ? -16.886 -1.793 -27.193 1.00 55.31 285 GLY A CA 1
ATOM 2231 C C . GLY A 1 285 ? -18.364 -1.942 -26.816 1.00 55.31 285 GLY A C 1
ATOM 2232 O O . GLY A 1 285 ? -19.214 -1.455 -27.559 1.00 55.31 285 GLY A O 1
ATOM 2233 N N . ALA A 1 286 ? -18.687 -2.633 -25.726 1.00 54.41 286 ALA A N 1
ATOM 2234 C CA . ALA A 1 286 ? -20.027 -2.612 -25.142 1.00 54.41 286 ALA A CA 1
ATOM 2235 C C . ALA A 1 286 ? -19.985 -3.121 -23.686 1.00 54.41 286 ALA A C 1
ATOM 2237 O O . ALA A 1 286 ? -19.076 -3.888 -23.366 1.00 54.41 286 ALA A O 1
ATOM 2238 N N . PRO A 1 287 ? -20.910 -2.630 -22.845 1.00 62.31 28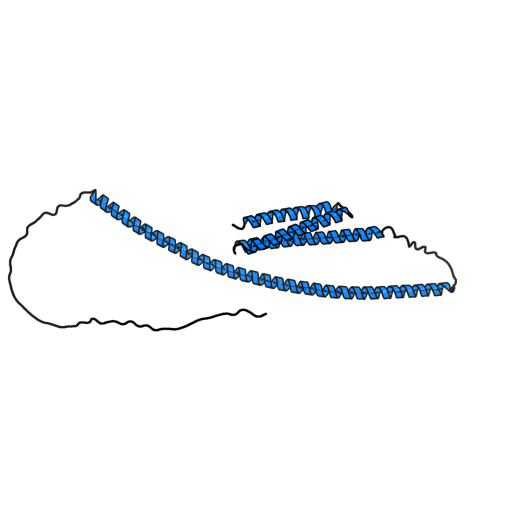7 PRO A N 1
ATOM 2239 C CA . PRO A 1 287 ? -20.767 -2.480 -21.395 1.00 62.31 287 PRO A CA 1
ATOM 2240 C C . PRO A 1 287 ? -21.129 -3.715 -20.567 1.00 62.31 287 PRO A C 1
ATOM 2242 O O . PRO A 1 287 ? -21.862 -4.591 -21.080 1.00 62.31 287 PRO A O 1
#

Organism: Rhodotorula toruloides (NCBI:txid5286)

Sequence (287 aa):
MDSSVFTEYETDLTTVLQGVADKLGGEAVKLRGEERRALLRRVERELEEADEIVEQMEIEMQTADAMDKQEMQNKLRAHKASLGRHKADLKTLLSSADRDDLLGGSAGRADHVAIEMDSRSESPSLGQAQAQRARLMSATDKLAEGQRRLEDSQRIAVETEDVGAGILRDLRTQRDTLEHSRDTLYEADGSIDRASNTLRKMIRTAYQQKAISYAIIGLLVLLMCGVLDSRSRPAYPSFPQSVCPRLQAVPLRRPRRATMLSQQSLQQSPGLHAWHFAPSKRWLGAP

Mean predicted aligned error: 21.36 Å

Solvent-accessible surface area (backbone atoms only — not comparable to full-atom values): 17512 Å² total; per-residue (Å²): 140,63,68,66,61,48,53,50,46,50,51,53,42,53,51,49,52,49,55,46,48,50,43,57,70,51,50,50,69,74,41,64,72,67,64,24,51,56,49,51,55,51,47,50,55,51,51,50,52,43,49,54,45,52,52,52,45,51,55,55,46,70,76,47,57,81,75,61,32,57,58,52,49,53,51,49,52,52,51,53,53,51,52,52,48,54,53,50,51,50,52,54,52,51,53,49,54,54,49,51,55,62,50,63,67,52,72,82,63,80,72,82,80,85,82,80,81,84,84,82,82,94,74,98,47,79,63,57,61,54,52,51,49,53,51,50,50,53,52,51,51,52,48,55,51,49,50,52,53,48,52,51,49,51,53,51,50,52,55,50,50,54,53,51,54,48,52,56,52,50,53,51,52,52,46,53,53,51,51,52,52,50,53,52,48,54,54,48,51,58,48,49,54,54,50,49,55,51,49,55,49,52,53,52,53,52,51,52,55,52,52,54,54,51,51,52,53,51,52,52,52,51,50,53,52,50,50,53,53,53,66,73,48,86,76,77,81,79,80,79,88,76,81,88,84,80,88,86,90,83,86,88,82,87,88,83,80,86,76,91,78,79,88,81,90,81,82,89,84,88,82,90,81,90,85,78,88,83,87,84,82,87,80,84,84,84,134

InterPro domains:
  IPR000727 Target SNARE coiled-coil homology domain [SM00397] (135-202)
  IPR007705 Vesicle transport v-SNARE, N-terminal [PF05008] (3-92)
  IPR010989 SNARE [SSF47661] (8-94)
  IPR038407 Vesicle transport v-SNARE, N-terminal domain superfamily [G3DSA:1.20.58.400] (4-98)

Foldseek 3Di:
DQVVVLVVLVVVLVVLLVVLCCCLVPVLVVDAAPVNVVSLVVSVVSLVVSVVSLVVSVVSLVVDDPVVNVVSVVSSVVSVVSSVVSVVSSVVSVVVRVVCVVVVVCVVPPDDDDPPPDDDDDDPDPVVVVVVVVVVVVVVVVVVVVVVVVVVVVVVVVVVVVVVVVVVVVVVVVVVVVVVVVVVVVVVVVVVVVVVVVVVVVVVVVVVVVVVVVVVVVVVVVVVVVVVVVVVDPDDDDDDDDDDDDDDDDDDDDDDDDDDDDDDDDDDDDDDDDDDDDDDDDDDDDD

Radius of gyration: 50.45 Å; Cα contacts (8 Å, |Δi|>4): 69; chains: 1; bounding box: 114×44×165 Å

pLDDT: mean 77.06, std 17.73, range [40.59, 97.19]